Protein AF-A0A9D6E5L5-F1 (afdb_monomer_lite)

Structure (mmCIF, N/CA/C/O backbone):
data_AF-A0A9D6E5L5-F1
#
_entry.id   AF-A0A9D6E5L5-F1
#
loop_
_atom_site.group_PDB
_atom_site.id
_atom_site.type_symbol
_atom_site.label_atom_id
_atom_site.label_alt_id
_atom_site.label_comp_id
_atom_site.label_asym_id
_atom_site.label_entity_id
_atom_site.label_seq_id
_atom_site.pdbx_PDB_ins_code
_atom_site.Cartn_x
_atom_site.Cartn_y
_atom_site.Cartn_z
_atom_site.occupancy
_atom_site.B_iso_or_equiv
_atom_site.auth_seq_id
_atom_site.auth_comp_id
_atom_site.auth_asym_id
_atom_site.auth_atom_id
_atom_site.pdbx_PDB_model_num
ATOM 1 N N . LYS A 1 1 ? -1.075 -27.533 -21.033 1.00 50.16 1 LYS A N 1
ATOM 2 C CA . LYS A 1 1 ? -0.246 -26.365 -20.641 1.00 50.16 1 LYS A CA 1
ATOM 3 C C . LYS A 1 1 ? -0.185 -25.411 -21.824 1.00 50.16 1 LYS A C 1
ATOM 5 O O . LYS A 1 1 ? 0.543 -25.677 -22.771 1.00 50.16 1 LYS A O 1
ATOM 10 N N . THR A 1 2 ? -1.012 -24.372 -21.826 1.00 41.62 2 THR A N 1
ATOM 11 C CA . THR A 1 2 ? -1.105 -23.435 -22.950 1.00 41.62 2 THR A CA 1
ATOM 12 C C . THR A 1 2 ? 0.020 -22.417 -22.810 1.00 41.62 2 THR A C 1
ATOM 14 O O . THR A 1 2 ? -0.012 -21.574 -21.919 1.00 41.62 2 THR A O 1
ATOM 17 N N . LYS A 1 3 ? 1.066 -22.550 -23.628 1.00 48.31 3 LYS A N 1
ATOM 18 C CA . LYS A 1 3 ? 2.197 -21.618 -23.650 1.00 48.31 3 LYS A CA 1
ATOM 19 C C . LYS A 1 3 ? 1.731 -20.340 -24.345 1.00 48.31 3 LYS A C 1
ATOM 21 O O . LYS A 1 3 ? 1.648 -20.302 -25.570 1.00 48.31 3 LYS A O 1
ATOM 26 N N . LEU A 1 4 ? 1.372 -19.317 -23.574 1.00 45.41 4 LEU A N 1
ATOM 27 C CA . LEU A 1 4 ? 0.983 -18.027 -24.134 1.00 45.41 4 LEU A CA 1
ATOM 28 C C . LEU A 1 4 ? 2.260 -17.238 -24.447 1.00 45.41 4 LEU A C 1
ATOM 30 O O . LEU A 1 4 ? 2.740 -16.458 -23.632 1.00 45.41 4 LEU A O 1
ATOM 34 N N . ILE A 1 5 ? 2.841 -17.484 -25.621 1.00 55.97 5 ILE A N 1
ATOM 35 C CA . ILE A 1 5 ? 3.921 -16.646 -26.145 1.00 55.97 5 ILE A CA 1
ATOM 36 C C . ILE A 1 5 ? 3.257 -15.473 -26.853 1.00 55.97 5 ILE A C 1
ATOM 38 O O . ILE A 1 5 ? 2.639 -15.650 -27.902 1.00 55.97 5 ILE A O 1
ATOM 42 N N . ARG A 1 6 ? 3.377 -14.273 -26.290 1.00 69.19 6 ARG A N 1
ATOM 43 C CA . ARG A 1 6 ? 3.015 -13.041 -26.995 1.00 69.19 6 ARG A CA 1
ATOM 44 C C . ARG A 1 6 ? 4.290 -12.254 -27.237 1.00 69.19 6 ARG A C 1
ATOM 46 O O . ARG A 1 6 ? 5.016 -11.934 -26.299 1.00 69.19 6 ARG A O 1
ATOM 53 N N . LYS A 1 7 ? 4.575 -12.003 -28.511 1.00 81.00 7 LYS A N 1
ATOM 54 C CA . LYS A 1 7 ? 5.720 -11.233 -28.986 1.00 81.00 7 LYS A CA 1
ATOM 55 C C . LYS A 1 7 ? 5.201 -10.206 -29.975 1.00 81.00 7 LYS A C 1
ATOM 57 O O . LYS A 1 7 ? 4.535 -10.569 -30.941 1.00 81.00 7 LYS A O 1
ATOM 62 N N . VAL A 1 8 ? 5.505 -8.944 -29.717 1.00 76.50 8 VAL A N 1
ATOM 63 C CA . VAL A 1 8 ? 5.183 -7.824 -30.597 1.00 76.50 8 VAL A CA 1
ATOM 64 C C . VAL A 1 8 ? 6.493 -7.135 -30.939 1.00 76.50 8 VAL A C 1
ATOM 66 O O . VAL A 1 8 ? 7.277 -6.817 -30.047 1.00 76.50 8 VAL A O 1
ATOM 69 N N . ARG A 1 9 ? 6.750 -6.948 -32.232 1.00 82.81 9 ARG A N 1
ATOM 70 C CA . ARG A 1 9 ? 7.957 -6.297 -32.740 1.00 82.81 9 ARG A CA 1
ATOM 71 C C . ARG A 1 9 ? 7.556 -5.092 -33.577 1.00 82.81 9 ARG A C 1
ATOM 73 O O . ARG A 1 9 ? 6.763 -5.227 -34.503 1.00 82.81 9 ARG A O 1
ATOM 80 N N . PHE A 1 10 ? 8.147 -3.951 -33.261 1.00 76.19 10 PHE A N 1
ATOM 81 C CA . PHE A 1 10 ? 8.026 -2.706 -34.003 1.00 76.19 10 PHE A CA 1
ATOM 82 C C . PHE A 1 10 ? 9.355 -2.447 -34.694 1.00 76.19 10 PHE A C 1
ATOM 84 O O . PHE A 1 10 ? 10.377 -2.346 -34.022 1.00 76.19 10 PHE A O 1
ATOM 91 N N . THR A 1 11 ? 9.354 -2.367 -36.018 1.00 76.19 11 THR A N 1
ATOM 92 C CA . THR A 1 11 ? 10.557 -2.113 -36.817 1.00 76.19 11 THR A CA 1
ATOM 93 C C . THR A 1 11 ? 10.488 -0.708 -37.395 1.00 76.19 11 THR A C 1
ATOM 95 O O . THR A 1 11 ? 9.414 -0.254 -37.785 1.00 76.19 11 THR A O 1
ATOM 98 N N . TYR A 1 12 ? 11.627 -0.026 -37.458 1.00 81.62 12 TYR A N 1
ATOM 99 C CA . TYR A 1 12 ? 11.767 1.270 -38.106 1.00 81.62 12 TYR A CA 1
ATOM 100 C C . TYR A 1 12 ? 13.041 1.301 -38.953 1.00 81.62 12 TYR A C 1
ATOM 102 O O . TYR A 1 12 ? 14.034 0.639 -38.649 1.00 81.62 12 TYR A O 1
ATOM 110 N N . SER A 1 13 ? 13.004 2.088 -40.023 1.00 81.19 13 SER A N 1
ATOM 111 C CA . SER A 1 13 ? 14.149 2.331 -40.896 1.00 81.19 13 SER A CA 1
ATOM 112 C C . SER A 1 13 ? 14.102 3.770 -41.397 1.00 81.19 13 SER A C 1
ATOM 114 O O . SER A 1 13 ? 13.061 4.195 -41.902 1.00 81.19 13 SER A O 1
ATOM 116 N N . SER A 1 14 ? 15.202 4.511 -41.298 1.00 72.06 14 SER A N 1
ATOM 117 C CA . SER A 1 14 ? 15.351 5.818 -41.938 1.00 72.06 14 SER A CA 1
ATOM 118 C C . SER A 1 14 ? 16.331 5.720 -43.103 1.00 72.06 14 SER A C 1
ATOM 120 O O . SER A 1 14 ? 17.508 5.406 -42.923 1.00 72.06 14 SER A O 1
ATOM 122 N N . GLY A 1 15 ? 15.839 6.028 -44.300 1.00 54.31 15 GLY A N 1
ATOM 123 C CA . GLY A 1 15 ? 16.655 6.251 -45.486 1.00 54.31 15 GLY A CA 1
ATOM 124 C C . GLY A 1 15 ? 16.133 7.475 -46.224 1.00 54.31 15 GLY A C 1
ATOM 125 O O . GLY A 1 15 ? 15.088 7.407 -46.863 1.00 54.31 15 GLY A O 1
ATOM 126 N N . GLN A 1 16 ? 16.842 8.598 -46.138 1.00 49.69 16 GLN A N 1
ATOM 127 C CA . GLN A 1 16 ? 16.661 9.708 -47.070 1.00 49.69 16 GLN A CA 1
ATOM 128 C C . GLN A 1 16 ? 17.737 9.581 -48.152 1.00 49.69 16 GLN A C 1
ATOM 130 O O . GLN A 1 16 ? 18.930 9.595 -47.860 1.00 49.69 16 GLN A O 1
ATOM 135 N N . LYS A 1 17 ? 17.321 9.459 -49.417 1.00 48.41 17 LYS A N 1
ATOM 136 C CA . LYS A 1 17 ? 18.169 9.823 -50.555 1.00 48.41 17 LYS A CA 1
ATOM 137 C C . LYS A 1 17 ? 18.045 11.336 -50.722 1.00 48.41 17 LYS A C 1
ATOM 139 O O . LYS A 1 17 ? 17.034 11.793 -51.247 1.00 48.41 17 LYS A O 1
ATOM 144 N N . LYS A 1 18 ? 19.048 12.115 -50.308 1.00 44.28 18 LYS A N 1
ATOM 145 C CA . LYS A 1 18 ? 19.218 13.461 -50.872 1.00 44.28 18 LYS A CA 1
ATOM 146 C C . LYS A 1 18 ? 19.757 13.284 -52.292 1.00 44.28 18 LYS A C 1
ATOM 148 O O . LYS A 1 18 ? 20.950 13.107 -52.485 1.00 44.28 18 LYS A O 1
ATOM 153 N N . THR A 1 19 ? 18.871 13.250 -53.283 1.00 45.53 19 THR A N 1
ATOM 154 C CA . THR A 1 19 ? 19.237 13.515 -54.681 1.00 45.53 19 THR A CA 1
ATOM 155 C C . THR A 1 19 ? 19.000 14.993 -54.937 1.00 45.53 19 THR A C 1
ATOM 157 O O . THR A 1 19 ? 17.887 15.401 -55.259 1.00 45.53 19 THR A O 1
ATOM 160 N N . GLY A 1 20 ? 20.038 15.788 -54.720 1.00 50.03 20 GLY A N 1
ATOM 161 C CA . GLY A 1 20 ? 20.152 17.157 -55.197 1.00 50.03 20 GLY A CA 1
ATOM 162 C C . GLY A 1 20 ? 21.612 17.380 -55.560 1.00 50.03 20 GLY A C 1
ATOM 163 O O . GLY A 1 20 ? 22.484 16.883 -54.847 1.00 50.03 20 GLY A O 1
ATOM 164 N N . ASP A 1 21 ? 21.864 18.051 -56.680 1.00 44.66 21 ASP A N 1
ATOM 165 C CA . ASP A 1 21 ? 23.216 18.366 -57.133 1.00 44.66 21 ASP A CA 1
ATOM 166 C C . ASP A 1 21 ? 23.883 19.275 -56.093 1.00 44.66 21 ASP A C 1
ATOM 168 O O . ASP A 1 21 ? 23.532 20.447 -55.948 1.00 44.66 21 ASP A O 1
ATOM 172 N N . VAL A 1 22 ? 24.804 18.713 -55.312 1.00 51.47 22 VAL A N 1
ATOM 173 C CA . VAL A 1 22 ? 25.682 19.481 -54.430 1.00 51.47 22 VAL A CA 1
ATOM 174 C C . VAL A 1 22 ? 26.920 19.816 -55.252 1.00 51.47 22 VAL A C 1
ATOM 176 O O . VAL A 1 22 ? 27.693 18.931 -55.616 1.00 51.47 22 VAL A O 1
ATOM 179 N N . GLU A 1 23 ? 27.090 21.091 -55.594 1.00 47.19 23 GLU A N 1
ATOM 180 C CA . GLU A 1 23 ? 28.323 21.584 -56.204 1.00 47.19 23 GLU A CA 1
ATOM 181 C C . GLU A 1 23 ? 29.427 21.570 -55.136 1.00 47.19 23 GLU A C 1
ATOM 183 O O . GLU A 1 23 ? 29.513 22.454 -54.283 1.00 47.19 23 GLU A O 1
ATOM 188 N N . VAL A 1 24 ? 30.236 20.509 -55.140 1.00 47.88 24 VAL A N 1
ATOM 189 C CA . VAL A 1 24 ? 31.366 20.345 -54.220 1.00 47.88 24 VAL A CA 1
ATOM 190 C C . VAL A 1 24 ? 32.490 21.288 -54.654 1.00 47.88 24 VAL A C 1
ATOM 192 O O . VAL A 1 24 ? 33.037 21.155 -55.750 1.00 47.88 24 VAL A O 1
ATOM 195 N N . GLN A 1 25 ? 32.848 22.248 -53.800 1.00 48.56 25 GLN A N 1
ATOM 196 C CA . GLN A 1 25 ? 33.998 23.121 -54.044 1.00 48.56 25 GLN A CA 1
ATOM 197 C C . GLN A 1 25 ? 35.320 22.334 -53.910 1.00 48.56 25 GLN A C 1
ATOM 199 O O . GLN A 1 25 ? 35.433 21.476 -53.029 1.00 48.56 25 GLN A O 1
ATOM 204 N N . PRO A 1 26 ? 36.351 22.621 -54.731 1.00 38.00 26 PRO A N 1
ATOM 205 C CA . PRO A 1 26 ? 37.645 21.949 -54.628 1.00 38.00 26 PRO A CA 1
ATOM 206 C C . PRO A 1 26 ? 38.272 22.154 -53.241 1.00 38.00 26 PRO A C 1
ATOM 208 O O . PRO A 1 26 ? 38.568 23.281 -52.851 1.00 38.00 26 PRO A O 1
ATOM 211 N N . GLY A 1 27 ? 38.494 21.057 -52.511 1.00 53.19 27 GLY A N 1
ATOM 212 C CA . GLY A 1 27 ? 39.095 21.062 -51.169 1.00 53.19 27 GLY A CA 1
ATOM 213 C C . GLY A 1 27 ? 38.106 20.924 -50.008 1.00 53.19 27 GLY A C 1
ATOM 214 O O . GLY A 1 27 ? 38.531 20.985 -48.857 1.00 53.19 27 GLY A O 1
ATOM 215 N N . GLN A 1 28 ? 36.815 20.729 -50.286 1.00 43.91 28 GLN A N 1
ATOM 216 C CA . GLN A 1 28 ? 35.809 20.450 -49.267 1.00 43.91 28 GLN A CA 1
ATOM 217 C C . GLN A 1 28 ? 35.420 18.969 -49.331 1.00 43.91 28 GLN A C 1
ATOM 219 O O . GLN A 1 28 ? 34.735 18.546 -50.261 1.00 43.91 28 GLN A O 1
ATOM 224 N N . ASP A 1 29 ? 35.868 18.172 -48.360 1.00 42.69 29 ASP A N 1
ATOM 225 C CA . ASP A 1 29 ? 35.382 16.803 -48.230 1.00 42.69 29 ASP A CA 1
ATOM 226 C C . ASP A 1 29 ? 33.908 16.843 -47.790 1.00 42.69 29 ASP A C 1
ATOM 228 O O . ASP A 1 29 ? 33.587 17.140 -46.635 1.00 42.69 29 ASP A O 1
ATOM 232 N N . ASP A 1 30 ? 32.995 16.597 -48.729 1.00 46.78 30 ASP A N 1
ATOM 233 C CA . ASP A 1 30 ? 31.560 16.515 -48.463 1.00 46.78 30 ASP A CA 1
ATOM 234 C C . ASP A 1 30 ? 31.235 15.204 -47.724 1.00 46.78 30 ASP A C 1
ATOM 236 O O . ASP A 1 30 ? 30.871 14.184 -48.309 1.00 46.78 30 ASP A O 1
ATOM 240 N N . PHE A 1 31 ? 31.421 15.221 -46.404 1.00 50.44 31 PHE A N 1
ATOM 241 C CA . PHE A 1 31 ? 31.064 14.134 -45.496 1.00 50.44 31 PHE A CA 1
ATOM 242 C C . PHE A 1 31 ? 29.799 14.484 -44.708 1.00 50.44 31 PHE A C 1
ATOM 244 O O . PHE A 1 31 ? 29.859 14.816 -43.525 1.00 50.44 31 PHE A O 1
ATOM 251 N N . SER A 1 32 ? 28.624 14.395 -45.328 1.00 50.22 32 SER A N 1
ATOM 252 C CA . SER A 1 32 ? 27.370 14.405 -44.562 1.00 50.22 32 SER A CA 1
ATOM 253 C C . SER A 1 32 ? 26.250 13.648 -45.270 1.00 50.22 32 SER A C 1
ATOM 255 O O . SER A 1 32 ? 25.183 14.182 -45.578 1.00 50.22 32 SER A O 1
ATOM 257 N N . SER A 1 33 ? 26.463 12.351 -45.514 1.00 56.88 33 SER A N 1
ATOM 258 C CA . SER A 1 33 ? 25.313 11.455 -45.622 1.00 56.88 33 SER A CA 1
ATOM 259 C C . SER A 1 33 ? 24.750 11.261 -44.215 1.00 56.88 33 SER A C 1
ATOM 261 O O . SER A 1 33 ? 25.447 10.729 -43.348 1.00 56.88 33 SER A O 1
ATOM 263 N N . GLU A 1 34 ? 23.505 11.678 -43.976 1.00 60.56 34 GLU A N 1
ATOM 264 C CA . GLU A 1 34 ? 22.791 11.289 -42.757 1.00 60.56 34 GLU A CA 1
ATOM 265 C C . GLU A 1 34 ? 22.872 9.757 -42.600 1.00 60.56 34 GLU A C 1
ATOM 267 O O . GLU A 1 34 ? 22.641 9.032 -43.576 1.00 60.56 34 GLU A O 1
ATOM 272 N N . PRO A 1 35 ? 23.235 9.238 -41.414 1.00 62.97 35 PRO A N 1
ATOM 273 C CA . PRO A 1 35 ? 23.423 7.808 -41.224 1.00 62.97 35 PRO A CA 1
ATOM 274 C C . PRO A 1 35 ? 22.126 7.052 -41.506 1.00 62.97 35 PRO A C 1
ATOM 276 O O . PRO A 1 35 ? 21.043 7.452 -41.069 1.00 62.97 35 PRO A O 1
ATOM 279 N N . GLN A 1 36 ? 22.238 5.919 -42.201 1.00 75.62 36 GLN A N 1
ATOM 280 C CA . GLN A 1 36 ? 21.111 5.002 -42.344 1.00 75.62 36 GLN A CA 1
ATOM 281 C C . GLN A 1 36 ? 20.865 4.344 -40.993 1.00 75.62 36 GLN A C 1
ATOM 283 O O . GLN A 1 36 ? 21.781 3.745 -40.426 1.00 75.62 36 GLN A O 1
ATOM 288 N N . ARG A 1 37 ? 19.638 4.459 -40.479 1.00 79.69 37 ARG A N 1
ATOM 289 C CA . ARG A 1 37 ? 19.252 3.861 -39.199 1.00 79.69 37 ARG A CA 1
ATOM 290 C C . ARG A 1 37 ? 18.268 2.744 -39.454 1.00 79.69 37 ARG A C 1
ATOM 292 O O . ARG A 1 37 ? 17.220 2.993 -40.043 1.00 79.69 37 ARG A O 1
ATOM 299 N N . ASN A 1 38 ? 18.575 1.545 -38.984 1.00 85.56 38 ASN A N 1
ATOM 300 C CA . ASN A 1 38 ? 17.658 0.412 -38.992 1.00 85.56 38 ASN A CA 1
ATOM 301 C C . ASN A 1 38 ? 17.540 -0.122 -37.574 1.00 85.56 38 ASN A C 1
ATOM 303 O O . ASN A 1 38 ? 18.546 -0.388 -36.928 1.00 85.56 38 ASN A O 1
ATOM 307 N N . GLY A 1 39 ? 16.325 -0.314 -37.080 1.00 89.69 39 GLY A N 1
ATOM 308 C CA . GLY A 1 39 ? 16.164 -0.810 -35.727 1.00 89.69 39 GLY A CA 1
ATOM 309 C C . GLY A 1 39 ? 14.810 -1.420 -35.452 1.00 89.69 39 GLY A C 1
ATOM 310 O O . GLY A 1 39 ? 13.888 -1.395 -36.271 1.00 89.69 39 GLY A O 1
ATOM 311 N N . TYR A 1 40 ? 14.699 -2.013 -34.274 1.00 85.62 40 TYR A N 1
ATOM 312 C CA . TYR A 1 40 ? 13.439 -2.513 -33.769 1.00 85.62 40 TYR A CA 1
ATOM 313 C C . TYR A 1 40 ? 13.371 -2.441 -32.251 1.00 85.62 40 TYR A C 1
ATOM 315 O O . TYR A 1 40 ? 14.382 -2.496 -31.552 1.00 85.62 40 TYR A O 1
ATOM 323 N N . VAL A 1 41 ? 12.140 -2.374 -31.761 1.00 87.62 41 VAL A N 1
ATOM 324 C CA . VAL A 1 41 ? 11.786 -2.616 -30.366 1.00 87.62 41 VAL A CA 1
ATOM 325 C C . VAL A 1 41 ? 10.902 -3.852 -30.331 1.00 87.62 41 VAL A C 1
ATOM 327 O O . VAL A 1 41 ? 9.943 -3.981 -31.091 1.00 87.62 41 VAL A O 1
ATOM 330 N N . GLU A 1 42 ? 11.229 -4.789 -29.459 1.00 86.12 42 GLU A N 1
ATOM 331 C CA . GLU A 1 42 ? 10.496 -6.023 -29.251 1.00 86.12 42 GLU A CA 1
ATOM 332 C C . GLU A 1 42 ? 10.050 -6.115 -27.799 1.00 86.12 42 GLU A C 1
ATOM 334 O O . GLU A 1 42 ? 10.853 -6.016 -26.878 1.00 86.12 42 GLU A O 1
ATOM 339 N N . ILE A 1 43 ? 8.759 -6.350 -27.604 1.00 87.25 43 ILE A N 1
ATOM 340 C CA . ILE A 1 43 ? 8.175 -6.627 -26.299 1.00 87.25 43 ILE A CA 1
ATOM 341 C C . ILE A 1 43 ? 7.693 -8.069 -26.336 1.00 87.25 43 ILE A C 1
ATOM 343 O O . ILE A 1 43 ? 6.921 -8.464 -27.217 1.00 87.25 43 ILE A O 1
ATOM 347 N N . SER A 1 44 ? 8.166 -8.876 -25.395 1.00 85.19 44 SER A N 1
ATOM 348 C CA . SER A 1 44 ? 7.809 -10.284 -25.313 1.00 85.19 44 SER A CA 1
ATOM 349 C C . SER A 1 44 ? 7.482 -10.709 -23.891 1.00 85.19 44 SER A C 1
ATOM 351 O O . SER A 1 44 ? 8.033 -10.207 -22.911 1.00 85.19 44 SER A O 1
ATOM 353 N N . GLN A 1 45 ? 6.566 -11.666 -23.798 1.00 86.44 45 GLN A N 1
ATOM 354 C CA . GLN A 1 45 ? 6.209 -12.339 -22.563 1.00 86.44 45 GLN A CA 1
ATOM 355 C C . GLN A 1 45 ? 6.316 -13.847 -22.796 1.00 86.44 45 GLN A C 1
ATOM 357 O O . GLN A 1 45 ? 5.684 -14.389 -23.707 1.00 86.44 45 GLN A O 1
ATOM 362 N N . ASN A 1 46 ? 7.127 -14.526 -21.985 1.00 81.50 46 ASN A N 1
ATOM 363 C CA . ASN A 1 46 ? 7.266 -15.984 -22.016 1.00 81.50 46 ASN A CA 1
ATOM 364 C C . ASN A 1 46 ? 6.736 -16.578 -20.711 1.00 81.50 46 ASN A C 1
ATOM 366 O O . ASN A 1 46 ? 7.497 -17.026 -19.855 1.00 81.50 46 ASN A O 1
ATOM 370 N N . TYR A 1 47 ? 5.416 -16.540 -20.550 1.00 83.00 47 TYR A N 1
ATOM 371 C CA . TYR A 1 47 ? 4.754 -17.070 -19.367 1.00 83.00 47 TYR A CA 1
ATOM 372 C C . TYR A 1 47 ? 4.365 -18.539 -19.579 1.00 83.00 47 TYR A C 1
ATOM 374 O O . TYR A 1 47 ? 3.692 -18.891 -20.551 1.00 83.00 47 TYR A O 1
ATOM 382 N N . THR A 1 48 ? 4.805 -19.410 -18.667 1.00 82.06 48 THR A N 1
ATOM 383 C CA . THR A 1 48 ? 4.547 -20.863 -18.726 1.00 82.06 48 THR A CA 1
ATOM 384 C C . THR A 1 48 ? 3.621 -21.364 -17.609 1.00 82.06 48 THR A C 1
ATOM 386 O O . THR A 1 48 ? 3.397 -22.572 -17.502 1.00 82.06 48 THR A O 1
ATOM 389 N N . GLY A 1 49 ? 3.034 -20.443 -16.834 1.00 81.62 49 GLY A N 1
ATOM 390 C CA . GLY A 1 49 ? 2.265 -20.723 -15.618 1.00 81.62 49 GLY A CA 1
ATOM 391 C C . GLY A 1 49 ? 3.073 -20.476 -14.337 1.00 81.62 49 GLY A C 1
ATOM 392 O O . GLY A 1 49 ? 4.298 -20.385 -14.384 1.00 81.62 49 GLY A O 1
ATOM 393 N N . GLY A 1 50 ? 2.382 -20.389 -13.198 1.00 91.00 50 GLY A N 1
ATOM 394 C CA . GLY A 1 50 ? 2.973 -20.137 -11.875 1.00 91.00 50 GLY A CA 1
ATOM 395 C C . GLY A 1 50 ? 2.912 -18.669 -11.443 1.00 91.00 50 GLY A C 1
ATOM 396 O O . GLY A 1 50 ? 2.240 -17.857 -12.076 1.00 91.00 50 GLY A O 1
ATOM 397 N N . ASP A 1 51 ? 3.628 -18.337 -10.371 1.00 94.75 51 ASP A N 1
ATOM 398 C CA . ASP A 1 51 ? 3.526 -17.030 -9.699 1.00 94.75 51 ASP A CA 1
ATOM 399 C C . ASP A 1 51 ? 4.477 -15.964 -10.267 1.00 94.75 51 ASP A C 1
ATOM 401 O O . ASP A 1 51 ? 4.456 -14.816 -9.831 1.00 94.75 51 ASP A O 1
ATOM 405 N N . VAL A 1 52 ? 5.317 -16.333 -11.239 1.00 92.50 52 VAL A N 1
ATOM 406 C CA . VAL A 1 52 ? 6.325 -15.446 -11.829 1.00 92.50 52 VAL A CA 1
ATOM 407 C C . VAL A 1 52 ? 5.893 -15.006 -13.223 1.00 92.50 52 VAL A C 1
ATOM 409 O O . VAL A 1 52 ? 5.711 -15.832 -14.119 1.00 92.50 52 VAL A O 1
ATOM 412 N N . PHE A 1 53 ? 5.786 -13.696 -13.420 1.00 91.69 53 PHE A N 1
ATOM 413 C CA . PHE A 1 53 ? 5.378 -13.052 -14.664 1.00 91.69 53 PHE A CA 1
ATOM 414 C C . PHE A 1 53 ? 6.585 -12.362 -15.318 1.00 91.69 53 PHE A C 1
ATOM 416 O O . PHE A 1 53 ? 6.929 -11.239 -14.936 1.00 91.69 53 PHE A O 1
ATOM 423 N N . PRO A 1 54 ? 7.249 -13.016 -16.292 1.00 91.38 54 PRO A N 1
ATOM 424 C CA . PRO A 1 54 ? 8.410 -12.453 -16.965 1.00 91.38 54 PRO A CA 1
ATOM 425 C C . PRO A 1 54 ? 8.007 -11.630 -18.192 1.00 91.38 54 PRO A C 1
ATOM 427 O O . PRO A 1 54 ? 7.305 -12.117 -19.082 1.00 91.38 54 PRO A O 1
ATOM 430 N N . PHE A 1 55 ? 8.539 -10.419 -18.289 1.00 90.38 55 PHE A N 1
ATOM 431 C CA . PHE A 1 55 ? 8.483 -9.559 -19.463 1.00 90.38 55 PHE A CA 1
ATOM 432 C C . PHE A 1 55 ? 9.901 -9.252 -19.931 1.00 90.38 55 PHE A C 1
ATOM 434 O O . PHE A 1 55 ? 10.817 -9.080 -19.128 1.00 90.38 55 PHE A O 1
ATOM 441 N N . LYS A 1 56 ? 10.078 -9.158 -21.242 1.00 92.19 56 LYS A N 1
ATOM 442 C CA . LYS A 1 56 ? 11.336 -8.759 -21.858 1.00 92.19 56 LYS A CA 1
ATOM 443 C C . LYS A 1 56 ? 11.065 -7.662 -22.870 1.00 92.19 56 LYS A C 1
ATOM 445 O O . LYS A 1 56 ? 10.240 -7.839 -23.766 1.00 92.19 56 LYS A O 1
ATOM 450 N N . ILE A 1 57 ? 11.782 -6.558 -22.727 1.00 91.50 57 ILE A N 1
ATOM 451 C CA . ILE A 1 57 ? 11.857 -5.494 -23.719 1.00 91.50 57 ILE A CA 1
ATOM 452 C C . ILE A 1 57 ? 13.253 -5.564 -24.314 1.00 91.50 57 ILE A C 1
ATOM 454 O O . ILE A 1 57 ? 14.242 -5.500 -23.594 1.00 91.50 57 ILE A O 1
ATOM 458 N N . TYR A 1 58 ? 13.331 -5.724 -25.619 1.00 91.94 58 TYR A N 1
ATOM 459 C CA . TYR A 1 58 ? 14.577 -5.722 -26.357 1.00 91.94 58 TYR A CA 1
ATOM 460 C C . TYR A 1 58 ? 14.539 -4.575 -27.356 1.00 91.94 58 TYR A C 1
ATOM 462 O O . TYR A 1 58 ? 13.511 -4.343 -27.989 1.00 91.94 58 TYR A O 1
ATOM 470 N N . TYR A 1 59 ? 15.645 -3.870 -27.524 1.00 93.44 59 TYR A N 1
ATOM 471 C CA . TYR A 1 59 ? 15.799 -2.924 -28.614 1.00 93.44 59 TYR A CA 1
ATOM 472 C C . TYR A 1 59 ? 17.145 -3.140 -29.304 1.00 93.44 59 TYR A C 1
ATOM 474 O O . TYR A 1 59 ? 18.133 -3.525 -28.678 1.00 93.44 59 TYR A O 1
ATOM 482 N N . GLN A 1 60 ? 17.180 -2.860 -30.599 1.00 93.19 60 GLN A N 1
ATOM 483 C CA . GLN A 1 60 ? 18.404 -2.812 -31.387 1.00 93.19 60 GLN A CA 1
ATOM 484 C C . GLN A 1 60 ? 18.276 -1.699 -32.415 1.00 93.19 60 GLN A C 1
ATOM 486 O O . GLN A 1 60 ? 17.230 -1.541 -33.042 1.00 93.19 60 GLN A O 1
ATOM 491 N N . ASN A 1 61 ? 19.347 -0.941 -32.576 1.00 93.12 61 ASN A N 1
ATOM 492 C CA . ASN A 1 61 ? 19.506 0.098 -33.570 1.00 93.12 61 ASN A CA 1
ATOM 493 C C . ASN A 1 61 ? 20.870 -0.077 -34.231 1.00 93.12 61 ASN A C 1
ATOM 495 O O . ASN A 1 61 ? 21.881 -0.207 -33.547 1.00 93.12 61 ASN A O 1
ATOM 499 N N . GLU A 1 62 ? 20.895 -0.058 -35.547 1.00 92.31 62 GLU A N 1
ATOM 500 C CA . GLU A 1 62 ? 22.094 -0.084 -36.366 1.00 92.31 62 GLU A CA 1
ATOM 501 C C . GLU A 1 62 ? 22.194 1.251 -37.085 1.00 92.31 62 GLU A C 1
ATOM 503 O O . GLU A 1 62 ? 21.286 1.639 -37.820 1.00 92.31 62 GLU A O 1
ATOM 508 N N . GLU A 1 63 ? 23.300 1.950 -36.864 1.00 88.44 63 GLU A N 1
ATOM 509 C CA . GLU A 1 63 ? 23.654 3.167 -37.577 1.00 88.44 63 GLU A CA 1
ATOM 510 C C . GLU A 1 63 ? 24.801 2.857 -38.528 1.00 88.44 63 GLU A C 1
ATOM 512 O O . GLU A 1 63 ? 25.889 2.465 -38.100 1.00 88.44 63 GLU A O 1
ATOM 517 N N . LYS A 1 64 ? 24.555 3.026 -39.826 1.00 87.81 64 LYS A N 1
ATOM 518 C CA . LYS A 1 64 ? 25.556 2.809 -40.867 1.00 87.81 64 LYS A CA 1
ATOM 519 C C . LYS A 1 64 ? 26.026 4.144 -41.437 1.00 87.81 64 LYS A C 1
ATOM 521 O O . LYS A 1 64 ? 25.228 4.900 -41.995 1.00 87.81 64 LYS A O 1
ATOM 526 N N . TYR A 1 65 ? 27.329 4.381 -41.346 1.00 83.31 65 TYR A N 1
ATOM 527 C CA . TYR A 1 65 ? 28.042 5.504 -41.948 1.00 83.31 65 TYR A CA 1
ATOM 528 C C . TYR A 1 65 ? 28.792 4.992 -43.176 1.00 83.31 65 TYR A C 1
ATOM 530 O O . TYR A 1 65 ? 29.534 4.016 -43.088 1.00 83.31 65 TYR A O 1
ATOM 538 N N . THR A 1 66 ? 28.567 5.612 -44.333 1.00 82.56 66 THR A N 1
ATOM 539 C CA . THR A 1 66 ? 29.244 5.253 -45.587 1.00 82.56 66 THR A CA 1
ATOM 540 C C . THR A 1 66 ? 30.160 6.404 -45.964 1.00 82.56 66 THR A C 1
ATOM 542 O O . THR A 1 66 ? 29.677 7.460 -46.355 1.00 82.56 66 THR A O 1
ATOM 545 N N . TYR A 1 67 ? 31.468 6.210 -45.808 1.00 79.88 67 TYR A N 1
ATOM 546 C CA . TYR A 1 67 ? 32.475 7.222 -46.137 1.00 79.88 67 TYR A CA 1
ATOM 547 C C . TYR A 1 67 ? 32.895 7.134 -47.608 1.00 79.88 67 TYR A C 1
ATOM 549 O O . TYR A 1 67 ? 33.259 8.135 -48.214 1.00 79.88 67 TYR A O 1
ATOM 557 N N . SER A 1 68 ? 32.818 5.938 -48.205 1.00 79.19 68 SER A N 1
ATOM 558 C CA . SER A 1 68 ? 33.048 5.709 -49.635 1.00 79.19 68 SER A CA 1
ATOM 559 C C . SER A 1 68 ? 32.303 4.463 -50.128 1.00 79.19 68 SER A C 1
ATOM 561 O O . SER A 1 68 ? 31.665 3.759 -49.348 1.00 79.19 68 SER A O 1
ATOM 563 N N . SER A 1 69 ? 32.406 4.145 -51.425 1.00 72.56 69 SER A N 1
ATOM 564 C CA . SER A 1 69 ? 31.804 2.926 -52.000 1.00 72.56 69 SER A CA 1
ATOM 565 C C . SER A 1 69 ? 32.292 1.617 -51.356 1.00 72.56 69 SER A C 1
ATOM 567 O O . SER A 1 69 ? 31.600 0.603 -51.443 1.00 72.56 69 SER A O 1
ATOM 569 N N . THR A 1 70 ? 33.451 1.643 -50.693 1.00 79.19 70 THR A N 1
ATOM 570 C CA . THR A 1 70 ? 34.084 0.479 -50.056 1.00 79.19 70 THR A CA 1
ATOM 571 C C . THR A 1 70 ? 34.273 0.626 -48.548 1.00 79.19 70 THR A C 1
ATOM 573 O O . THR A 1 70 ? 34.558 -0.372 -47.892 1.00 79.19 70 THR A O 1
ATOM 576 N N . ASP A 1 71 ? 34.131 1.834 -47.994 1.00 80.62 71 ASP A N 1
ATOM 577 C CA . ASP A 1 71 ? 34.358 2.109 -46.573 1.00 80.62 71 ASP A CA 1
ATOM 578 C C . ASP A 1 71 ? 33.045 2.437 -45.859 1.00 80.62 71 ASP A C 1
ATOM 580 O O . ASP A 1 71 ? 32.424 3.486 -46.072 1.00 80.62 71 ASP A O 1
ATOM 584 N N . THR A 1 72 ? 32.614 1.499 -45.020 1.00 82.19 72 THR A N 1
ATOM 585 C CA . THR A 1 72 ? 31.397 1.615 -44.226 1.00 82.19 72 THR A CA 1
ATOM 586 C C . THR A 1 72 ? 31.682 1.256 -42.781 1.00 82.19 72 THR A C 1
ATOM 588 O O . THR A 1 72 ? 32.109 0.136 -42.498 1.00 82.19 72 THR A O 1
ATOM 591 N N . SER A 1 73 ? 31.346 2.158 -41.864 1.00 85.69 73 SER A N 1
ATOM 592 C CA . SER A 1 73 ? 31.320 1.872 -40.433 1.00 85.69 73 SER A CA 1
ATOM 593 C C . SER A 1 73 ? 29.890 1.585 -39.992 1.00 85.69 73 SER A C 1
ATOM 595 O O . SER A 1 73 ? 28.950 2.261 -40.414 1.00 85.69 73 SER A O 1
ATOM 597 N N . THR A 1 74 ? 29.707 0.556 -39.168 1.00 90.44 74 THR A N 1
ATOM 598 C CA . THR A 1 74 ? 28.400 0.201 -38.605 1.00 90.44 74 THR A CA 1
ATOM 599 C C . THR A 1 74 ? 28.501 0.186 -37.091 1.00 90.44 74 THR A C 1
ATOM 601 O O . THR A 1 74 ? 29.272 -0.590 -36.528 1.00 90.44 74 THR A O 1
ATOM 604 N N . THR A 1 75 ? 27.683 1.008 -36.444 1.00 92.38 75 THR A N 1
ATOM 605 C CA . THR A 1 75 ? 27.512 1.008 -34.994 1.00 92.38 75 THR A CA 1
ATOM 606 C C . THR A 1 75 ? 26.197 0.320 -34.660 1.00 92.38 75 THR A C 1
ATOM 608 O O . THR A 1 75 ? 25.132 0.776 -35.064 1.00 92.38 75 THR A O 1
ATOM 611 N N . THR A 1 76 ? 26.253 -0.777 -33.910 1.00 94.00 76 THR A N 1
ATOM 612 C CA . THR A 1 76 ? 25.071 -1.461 -33.375 1.00 94.00 76 THR A CA 1
ATOM 613 C C . THR A 1 76 ? 24.902 -1.111 -31.906 1.00 94.00 76 THR A C 1
ATOM 615 O O . THR A 1 76 ? 25.748 -1.447 -31.081 1.00 94.00 76 THR A O 1
ATOM 618 N N . THR A 1 77 ? 23.785 -0.486 -31.568 1.00 95.19 77 THR A N 1
ATOM 619 C CA . THR A 1 77 ? 23.365 -0.220 -30.195 1.00 95.19 77 THR A CA 1
ATOM 620 C C . THR A 1 77 ? 22.199 -1.134 -29.859 1.00 95.19 77 THR A C 1
ATOM 622 O O . THR A 1 77 ? 21.150 -1.055 -30.490 1.00 95.19 77 THR A O 1
ATOM 625 N N . SER A 1 78 ? 22.347 -1.992 -28.859 1.00 95.62 78 SER A N 1
ATOM 626 C CA . SER A 1 78 ? 21.294 -2.911 -28.426 1.00 95.62 78 SER A CA 1
ATOM 627 C C . SER A 1 78 ? 21.128 -2.885 -26.923 1.00 95.62 78 SER A C 1
ATOM 629 O O . SER A 1 78 ? 22.104 -2.701 -26.201 1.00 95.62 78 SER A O 1
ATOM 631 N N . GLY A 1 79 ? 19.927 -3.170 -26.446 1.00 95.81 79 GLY A N 1
ATOM 632 C CA . GLY A 1 79 ? 19.725 -3.415 -25.035 1.00 95.81 79 GLY A CA 1
ATOM 633 C C . GLY A 1 79 ? 18.535 -4.305 -24.754 1.00 95.81 79 GLY A C 1
ATOM 634 O O . GLY A 1 79 ? 17.604 -4.436 -25.546 1.00 95.81 79 GLY A O 1
ATOM 635 N N . GLU A 1 80 ? 18.601 -4.944 -23.601 1.00 95.31 80 GLU A N 1
ATOM 636 C CA . GLU A 1 80 ? 17.606 -5.867 -23.096 1.00 95.31 80 GLU A CA 1
ATOM 637 C C . GLU A 1 80 ? 17.230 -5.442 -21.680 1.00 95.31 80 GLU A C 1
ATOM 639 O O . GLU A 1 80 ? 18.102 -5.287 -20.832 1.00 95.31 80 GLU A O 1
ATOM 644 N N . LEU A 1 81 ? 15.936 -5.285 -21.417 1.00 96.00 81 LEU A N 1
ATOM 645 C CA . LEU A 1 81 ? 15.362 -5.125 -20.090 1.00 96.00 81 LEU A CA 1
ATOM 646 C C . LEU A 1 81 ? 14.491 -6.343 -19.787 1.00 96.00 81 LEU A C 1
ATOM 648 O O . LEU A 1 81 ? 13.449 -6.556 -20.408 1.00 96.00 81 LEU A O 1
ATOM 652 N N . ASN A 1 82 ? 14.906 -7.119 -18.796 1.00 94.19 82 ASN A N 1
ATOM 653 C CA . ASN A 1 82 ? 14.122 -8.187 -18.203 1.00 94.19 82 ASN A CA 1
ATOM 654 C C . ASN A 1 82 ? 13.395 -7.644 -16.974 1.00 94.19 82 ASN A C 1
ATOM 656 O O . ASN A 1 82 ? 14.025 -7.135 -16.047 1.00 94.19 82 ASN A O 1
ATOM 660 N N . VAL A 1 83 ? 12.075 -7.791 -16.956 1.00 95.81 83 VAL A N 1
ATOM 661 C CA . VAL A 1 83 ? 11.217 -7.466 -15.817 1.00 95.81 83 VAL A CA 1
ATOM 662 C C . VAL A 1 83 ? 10.581 -8.758 -15.329 1.00 95.81 83 VAL A C 1
ATOM 664 O O . VAL A 1 83 ? 10.006 -9.503 -16.117 1.00 95.81 83 VAL A O 1
ATOM 667 N N . SER A 1 84 ? 10.666 -9.037 -14.037 1.00 95.94 84 SER A N 1
ATOM 668 C CA . SER A 1 84 ? 10.035 -10.207 -13.433 1.00 95.94 84 SER A CA 1
ATOM 669 C C . SER A 1 84 ? 9.255 -9.788 -12.202 1.00 95.94 84 SER A C 1
ATOM 671 O O . SER A 1 84 ? 9.838 -9.251 -11.262 1.00 95.94 84 SER A O 1
ATOM 673 N N . LEU A 1 85 ? 7.953 -10.064 -12.207 1.00 95.31 85 LEU A N 1
ATOM 674 C CA . LEU A 1 85 ? 7.083 -9.913 -11.046 1.00 95.31 85 LEU A CA 1
ATOM 675 C C . LEU A 1 85 ? 6.805 -11.296 -10.455 1.00 95.31 85 LEU A C 1
ATOM 677 O O . LEU A 1 85 ? 6.216 -12.138 -11.126 1.00 95.31 85 LEU A O 1
ATOM 681 N N . ASP A 1 86 ? 7.246 -11.533 -9.227 1.00 95.75 86 ASP A N 1
ATOM 682 C CA . ASP A 1 86 ? 6.971 -12.750 -8.464 1.00 95.75 86 ASP A CA 1
ATOM 683 C C . ASP A 1 86 ? 5.876 -12.459 -7.432 1.00 95.75 86 ASP A C 1
ATOM 685 O O . ASP A 1 86 ? 6.111 -11.784 -6.429 1.00 95.75 86 ASP A O 1
ATOM 689 N N . MET A 1 87 ? 4.676 -12.975 -7.694 1.00 93.56 87 MET A N 1
ATOM 690 C CA . MET A 1 87 ? 3.490 -12.796 -6.855 1.00 93.56 87 MET A CA 1
ATOM 691 C C . MET A 1 87 ? 3.554 -13.596 -5.552 1.00 93.56 87 MET A C 1
ATOM 693 O O . MET A 1 87 ? 2.866 -13.255 -4.596 1.00 93.56 87 MET A O 1
ATOM 697 N N . LYS A 1 88 ? 4.377 -14.648 -5.483 1.00 93.69 88 LYS A N 1
ATOM 698 C CA . LYS A 1 88 ? 4.519 -15.463 -4.272 1.00 93.69 88 LYS A CA 1
ATOM 699 C C . LYS A 1 88 ? 5.413 -14.777 -3.248 1.00 93.69 88 LYS A C 1
ATOM 701 O O . LYS A 1 88 ? 5.145 -14.850 -2.053 1.00 93.69 88 LYS A O 1
ATOM 706 N N . SER A 1 89 ? 6.480 -14.128 -3.712 1.00 93.00 89 SER A N 1
ATOM 707 C CA . SER A 1 89 ? 7.414 -13.389 -2.853 1.00 93.00 89 SER A CA 1
ATOM 708 C C . SER A 1 89 ? 7.191 -11.872 -2.845 1.00 93.00 89 SER A C 1
ATOM 710 O O . SER A 1 89 ? 7.932 -11.154 -2.174 1.00 93.00 89 SER A O 1
ATOM 712 N N . ASN A 1 90 ? 6.176 -11.377 -3.567 1.00 92.81 90 ASN A N 1
ATOM 713 C CA . ASN A 1 90 ? 5.904 -9.950 -3.789 1.00 92.81 90 ASN A CA 1
ATOM 714 C C . ASN A 1 90 ? 7.135 -9.178 -4.300 1.00 92.81 90 ASN A C 1
ATOM 716 O O . ASN A 1 90 ? 7.359 -8.019 -3.951 1.00 92.81 90 ASN A O 1
ATOM 720 N N . LYS A 1 91 ? 7.966 -9.835 -5.114 1.00 95.12 91 LYS A N 1
ATOM 721 C CA . LYS A 1 91 ? 9.266 -9.326 -5.551 1.00 95.12 91 LYS A CA 1
ATOM 722 C C . LYS A 1 91 ? 9.207 -8.833 -6.992 1.00 95.12 91 LYS A C 1
ATOM 724 O O . LYS A 1 91 ? 8.784 -9.557 -7.890 1.00 95.12 91 LYS A O 1
ATOM 729 N N . LEU A 1 92 ? 9.725 -7.632 -7.229 1.00 95.75 92 LEU A N 1
ATOM 730 C CA . LEU A 1 92 ? 9.976 -7.082 -8.559 1.00 95.75 92 LEU A CA 1
ATOM 731 C C . LEU A 1 92 ? 11.478 -7.132 -8.854 1.00 95.75 92 LEU A C 1
ATOM 733 O O . LEU A 1 92 ? 12.285 -6.611 -8.090 1.00 95.75 92 LEU A O 1
ATOM 737 N N . THR A 1 93 ? 11.863 -7.739 -9.974 1.00 96.75 93 THR A N 1
ATOM 738 C CA . THR A 1 93 ? 13.251 -7.759 -10.462 1.00 96.75 93 THR A CA 1
ATOM 739 C C . THR A 1 93 ? 13.337 -7.068 -11.817 1.00 96.75 93 THR A C 1
ATOM 741 O O . THR A 1 93 ? 12.544 -7.354 -12.711 1.00 96.75 93 THR A O 1
ATOM 744 N N . LEU A 1 94 ? 14.312 -6.176 -11.962 1.00 96.75 94 LEU A N 1
ATOM 745 C CA . LEU A 1 94 ? 14.626 -5.411 -13.162 1.00 96.75 94 LEU A CA 1
ATOM 746 C C . LEU A 1 94 ? 16.098 -5.663 -13.498 1.00 96.75 94 LEU A C 1
ATOM 748 O O . LEU A 1 94 ? 16.981 -5.251 -12.749 1.00 96.75 94 LEU A O 1
ATOM 752 N N . ALA A 1 95 ? 16.377 -6.340 -14.606 1.00 97.38 95 ALA A N 1
ATOM 753 C CA . ALA A 1 95 ? 17.740 -6.600 -15.058 1.00 97.38 95 ALA A CA 1
ATOM 754 C C . ALA A 1 95 ? 17.928 -6.061 -16.472 1.00 97.38 95 ALA A C 1
ATOM 756 O O . ALA A 1 95 ? 17.203 -6.460 -17.383 1.00 97.38 95 ALA A O 1
ATOM 757 N N . GLY A 1 96 ? 18.889 -5.157 -16.639 1.00 96.50 96 GLY A N 1
ATOM 758 C CA . GLY A 1 96 ? 19.176 -4.512 -17.910 1.00 96.50 96 GLY A CA 1
ATOM 759 C C . GLY A 1 96 ? 20.587 -4.798 -18.403 1.00 96.50 96 GLY A C 1
ATOM 760 O O . GLY A 1 96 ? 21.530 -4.819 -17.613 1.00 96.50 96 GLY A O 1
ATOM 761 N N . ASP A 1 97 ? 20.726 -4.982 -19.709 1.00 96.38 97 ASP A N 1
ATOM 762 C CA . ASP A 1 97 ? 21.998 -5.031 -20.433 1.00 96.38 97 ASP A CA 1
ATOM 763 C C . ASP A 1 97 ? 21.906 -4.029 -21.590 1.00 96.38 97 ASP A C 1
ATOM 765 O O . ASP A 1 97 ? 20.931 -4.038 -22.337 1.00 96.38 97 ASP A O 1
ATOM 769 N N . TYR A 1 98 ? 22.878 -3.135 -21.710 1.00 95.94 98 TYR A N 1
ATOM 770 C CA . TYR A 1 98 ? 22.992 -2.145 -22.777 1.00 95.94 98 TYR A CA 1
ATOM 771 C C . TYR A 1 98 ? 24.370 -2.296 -23.407 1.00 95.94 98 TYR A C 1
ATOM 773 O O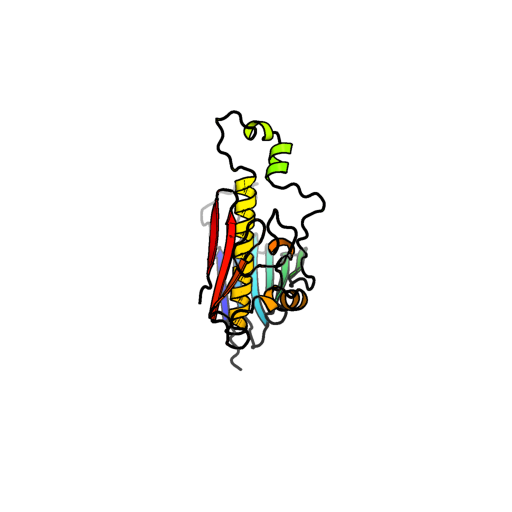 . TYR A 1 98 ? 25.366 -2.335 -22.688 1.00 95.94 98 TYR A O 1
ATOM 781 N N . GLN A 1 99 ? 24.445 -2.360 -24.734 1.00 95.75 99 GLN A N 1
ATOM 782 C CA . GLN A 1 99 ? 25.696 -2.534 -25.466 1.00 95.75 99 GLN A CA 1
ATOM 783 C C . GLN A 1 99 ? 25.740 -1.636 -26.695 1.00 95.75 99 GLN A C 1
ATOM 785 O O . GLN A 1 99 ? 24.767 -1.545 -27.442 1.00 95.75 99 GLN A O 1
ATOM 790 N N . THR A 1 100 ? 26.903 -1.045 -26.941 1.00 94.94 100 THR A N 1
ATOM 791 C CA . THR A 1 100 ? 27.263 -0.449 -28.228 1.00 94.94 100 THR A CA 1
ATOM 792 C C . THR A 1 100 ? 28.431 -1.231 -28.810 1.00 94.94 100 THR A C 1
ATOM 794 O O . THR A 1 100 ? 29.386 -1.553 -28.105 1.00 94.94 100 THR A O 1
ATOM 797 N N . LYS A 1 101 ? 28.354 -1.570 -30.094 1.00 93.56 101 LYS A N 1
ATOM 798 C CA . LYS A 1 101 ? 29.416 -2.247 -30.841 1.00 93.56 101 LYS A CA 1
ATOM 799 C C . LYS A 1 101 ? 29.702 -1.449 -32.098 1.00 93.56 101 LYS A C 1
ATOM 801 O O . LYS A 1 101 ? 28.793 -1.239 -32.893 1.00 93.56 101 LYS A O 1
ATOM 806 N N . SER A 1 102 ? 30.943 -1.024 -32.268 1.00 89.31 102 SER A N 1
ATOM 807 C CA . SER A 1 102 ? 31.455 -0.399 -33.483 1.00 89.31 102 SER A CA 1
ATOM 808 C C . SER A 1 102 ? 32.674 -1.181 -33.982 1.00 89.31 102 SER A C 1
ATOM 810 O O . SER A 1 102 ? 33.139 -2.124 -33.335 1.00 89.31 102 SER A O 1
ATOM 812 N N . VAL A 1 103 ? 33.191 -0.833 -35.156 1.00 82.62 103 VAL A N 1
ATOM 813 C CA . VAL A 1 103 ? 34.389 -1.470 -35.712 1.00 82.62 103 VAL A CA 1
ATOM 814 C C . VAL A 1 103 ? 35.591 -1.124 -34.825 1.00 82.62 103 VAL A C 1
ATOM 816 O O . VAL A 1 103 ? 36.073 0.002 -34.838 1.00 82.62 103 VAL A O 1
ATOM 819 N N . GLY A 1 104 ? 36.063 -2.097 -34.042 1.00 81.12 104 GLY A N 1
ATOM 820 C CA . GLY A 1 104 ? 37.256 -1.970 -33.194 1.00 81.12 104 GLY A CA 1
ATOM 821 C C . GLY A 1 104 ? 37.023 -1.457 -31.767 1.00 81.12 104 GLY A C 1
ATOM 822 O O . GLY A 1 104 ? 37.974 -1.459 -30.991 1.00 81.12 104 GLY A O 1
ATOM 823 N N . ASP A 1 105 ? 35.795 -1.080 -31.397 1.00 87.12 105 ASP A N 1
ATOM 824 C CA . ASP A 1 105 ? 35.458 -0.611 -30.045 1.00 87.12 105 ASP A CA 1
ATOM 825 C C . ASP A 1 105 ? 34.036 -1.031 -29.634 1.00 87.12 105 ASP A C 1
ATOM 827 O O . ASP A 1 105 ? 33.148 -1.235 -30.468 1.00 87.12 105 ASP A O 1
ATOM 831 N N . GLY A 1 106 ? 33.800 -1.174 -28.334 1.00 89.50 106 GLY A N 1
ATOM 832 C CA . GLY A 1 106 ? 32.492 -1.506 -27.798 1.00 89.50 106 GLY A CA 1
ATOM 833 C C . GLY A 1 106 ? 32.389 -1.244 -26.304 1.00 89.50 106 GLY A C 1
ATOM 834 O O . GLY A 1 106 ? 33.324 -1.467 -25.540 1.00 89.50 106 GLY A O 1
ATOM 835 N N . SER A 1 107 ? 31.208 -0.810 -25.877 1.00 92.81 107 SER A N 1
ATOM 836 C CA . SER A 1 107 ? 30.907 -0.573 -24.468 1.00 92.81 107 SER A CA 1
ATOM 837 C C . SER A 1 107 ? 29.707 -1.404 -24.041 1.00 92.81 107 SER A C 1
ATOM 839 O O . SER A 1 107 ? 28.810 -1.678 -24.840 1.00 92.81 107 SER A O 1
ATOM 841 N N . SER A 1 108 ? 29.690 -1.828 -22.777 1.00 95.25 108 SER A N 1
ATOM 842 C CA . SER A 1 108 ? 28.532 -2.504 -22.200 1.00 95.25 108 SER A CA 1
ATOM 843 C C . SER A 1 108 ? 28.277 -2.039 -20.775 1.00 95.25 108 SER A C 1
ATOM 845 O O . SER A 1 108 ? 29.217 -1.845 -20.006 1.00 95.25 108 SER A O 1
ATOM 847 N N . VAL A 1 109 ? 27.005 -1.878 -20.427 1.00 95.31 109 VAL A N 1
ATOM 848 C CA . VAL A 1 109 ? 26.540 -1.541 -19.082 1.00 95.31 109 VAL A CA 1
ATOM 849 C C . VAL A 1 109 ? 25.492 -2.563 -18.678 1.00 95.31 109 VAL A C 1
ATOM 851 O O . VAL A 1 109 ? 24.554 -2.831 -19.426 1.00 95.31 109 VAL A O 1
ATOM 854 N N . LYS A 1 110 ? 25.640 -3.121 -17.477 1.00 97.31 110 LYS A N 1
ATOM 855 C CA . LYS A 1 110 ? 24.664 -4.038 -16.888 1.00 97.31 110 LYS A CA 1
ATOM 856 C C . LYS A 1 110 ? 24.185 -3.492 -15.559 1.00 97.31 110 LYS A C 1
ATOM 858 O O . LYS A 1 110 ? 24.989 -3.003 -14.769 1.00 97.31 110 LYS A O 1
ATOM 863 N N . PHE A 1 111 ? 22.894 -3.625 -15.291 1.00 96.06 111 PHE A N 1
ATOM 864 C CA . PHE A 1 111 ? 22.331 -3.339 -13.978 1.00 96.06 111 PHE A CA 1
ATOM 865 C C . PHE A 1 111 ? 21.374 -4.442 -13.547 1.00 96.06 111 PHE A C 1
ATOM 867 O O . PHE A 1 111 ? 20.753 -5.123 -14.364 1.00 96.06 111 PHE A O 1
ATOM 874 N N . ASN A 1 112 ? 21.248 -4.598 -12.235 1.00 96.25 112 ASN A N 1
ATOM 875 C CA . ASN A 1 112 ? 20.286 -5.496 -11.624 1.00 96.25 112 ASN A CA 1
ATOM 876 C C . ASN A 1 112 ? 19.702 -4.802 -10.393 1.00 96.25 112 ASN A C 1
ATOM 878 O O . ASN A 1 112 ? 20.434 -4.443 -9.472 1.00 96.25 112 ASN A O 1
ATOM 882 N N . LEU A 1 113 ? 18.393 -4.582 -10.412 1.00 96.19 113 LEU A N 1
ATOM 883 C CA . LEU A 1 113 ? 17.623 -3.977 -9.340 1.00 96.19 113 LEU A CA 1
ATOM 884 C C . LEU A 1 113 ? 16.569 -4.982 -8.879 1.00 96.19 113 LEU A C 1
ATOM 886 O O . LEU A 1 113 ? 15.826 -5.548 -9.680 1.00 96.19 113 LEU A O 1
ATOM 890 N N . SER A 1 114 ? 16.482 -5.171 -7.568 1.00 94.19 114 SER A N 1
ATOM 891 C CA . SER A 1 114 ? 15.505 -6.048 -6.937 1.00 94.19 114 SER A CA 1
ATOM 892 C C . SER A 1 114 ? 14.782 -5.284 -5.839 1.00 94.19 114 SER A C 1
ATOM 894 O O . SER A 1 114 ? 15.418 -4.784 -4.915 1.00 94.19 114 SER A O 1
ATOM 896 N N . VAL A 1 115 ? 13.457 -5.243 -5.921 1.00 93.12 115 VAL A N 1
ATOM 897 C CA . VAL A 1 115 ? 12.568 -4.665 -4.913 1.00 93.12 115 VAL A CA 1
ATOM 898 C C . VAL A 1 115 ? 11.771 -5.803 -4.291 1.00 93.12 115 VAL A C 1
ATOM 900 O O . VAL A 1 115 ? 11.123 -6.571 -4.997 1.00 93.12 115 VAL A O 1
ATOM 903 N N . SER A 1 116 ? 11.830 -5.928 -2.972 1.00 92.56 116 SER A N 1
ATOM 904 C CA . SER A 1 116 ? 11.063 -6.907 -2.200 1.00 92.56 116 SER A CA 1
ATOM 905 C C . SER A 1 116 ? 10.518 -6.248 -0.936 1.00 92.56 116 SER A C 1
ATOM 907 O O . SER A 1 116 ? 11.146 -5.305 -0.443 1.00 92.56 116 SER A O 1
ATOM 909 N N . PRO A 1 117 ? 9.394 -6.729 -0.379 1.00 85.25 117 PRO A N 1
ATOM 910 C CA . PRO A 1 117 ? 8.888 -6.216 0.882 1.00 85.25 117 PRO A CA 1
ATOM 911 C C . PRO A 1 117 ? 9.930 -6.413 1.982 1.00 85.25 117 PRO A C 1
ATOM 913 O O . PRO A 1 117 ? 10.609 -7.442 2.035 1.00 85.25 117 PRO A O 1
ATOM 916 N N . SER A 1 118 ? 10.052 -5.424 2.863 1.00 81.19 118 SER A N 1
ATOM 917 C CA . SER A 1 118 ? 10.824 -5.590 4.090 1.00 81.19 118 SER A CA 1
ATOM 918 C C . SER A 1 118 ? 10.093 -6.584 5.001 1.00 81.19 118 SER A C 1
ATOM 920 O O . SER A 1 118 ? 8.903 -6.391 5.244 1.00 81.19 118 SER A O 1
ATOM 922 N N . PRO A 1 119 ? 10.770 -7.613 5.543 1.00 77.94 119 PRO A N 1
ATOM 923 C CA . PRO A 1 119 ? 10.182 -8.484 6.560 1.00 77.94 119 PRO A CA 1
ATOM 924 C C . PRO A 1 119 ? 10.041 -7.775 7.916 1.00 77.94 119 PRO A C 1
ATOM 926 O O . PRO A 1 119 ? 9.349 -8.266 8.802 1.00 77.94 119 PRO A O 1
ATOM 929 N N . GLY A 1 120 ? 10.720 -6.639 8.098 1.00 76.81 120 GLY A N 1
ATOM 930 C CA . GLY A 1 120 ? 10.603 -5.823 9.296 1.00 76.81 120 GLY A CA 1
ATOM 931 C C . GLY A 1 120 ? 9.357 -4.952 9.244 1.00 76.81 120 GLY A C 1
ATOM 932 O O . GLY A 1 120 ? 9.180 -4.190 8.291 1.00 76.81 120 GLY A O 1
ATOM 933 N N . GLU A 1 121 ? 8.544 -5.030 10.296 1.00 68.88 121 GLU A N 1
ATOM 934 C CA . GLU A 1 121 ? 7.513 -4.045 10.602 1.00 68.88 121 GLU A CA 1
ATOM 935 C C . GLU A 1 121 ? 8.164 -2.653 10.617 1.00 68.88 121 GLU A C 1
ATOM 937 O O . GLU A 1 121 ? 9.063 -2.382 11.423 1.00 68.88 121 GLU A O 1
ATOM 942 N N . ILE A 1 122 ? 7.763 -1.774 9.691 1.00 66.12 122 ILE A N 1
ATOM 943 C CA . ILE A 1 122 ? 8.206 -0.380 9.723 1.00 66.12 122 ILE A CA 1
ATOM 944 C C . ILE A 1 122 ? 7.498 0.263 10.906 1.00 66.12 122 ILE A C 1
ATOM 946 O O . ILE A 1 122 ? 6.374 0.749 10.798 1.00 66.12 122 ILE A O 1
ATOM 950 N N . LYS A 1 123 ? 8.171 0.256 12.055 1.00 67.75 123 LYS A N 1
ATOM 951 C CA . LYS A 1 123 ? 7.739 1.019 13.218 1.00 67.75 123 LYS A CA 1
ATOM 952 C C . LYS A 1 123 ? 7.899 2.490 12.880 1.00 67.75 123 LYS A C 1
ATOM 954 O O . LYS A 1 123 ? 8.979 3.058 13.037 1.00 67.75 123 LYS A O 1
ATOM 959 N N . VAL A 1 124 ? 6.818 3.109 12.415 1.00 66.75 124 VAL A N 1
ATOM 960 C CA . VAL A 1 124 ? 6.703 4.567 12.353 1.00 66.75 124 VAL A CA 1
ATOM 961 C C . VAL A 1 124 ? 6.538 5.058 13.789 1.00 66.75 124 VAL A C 1
ATOM 963 O O . VAL A 1 124 ? 5.461 5.420 14.244 1.00 66.75 124 VAL A O 1
ATOM 966 N N . GLY A 1 125 ? 7.627 4.988 14.550 1.00 66.19 125 GLY A N 1
ATOM 967 C CA . GLY A 1 125 ? 7.696 5.591 15.863 1.00 66.19 125 GLY A CA 1
ATOM 968 C C . GLY A 1 125 ? 7.741 7.097 15.682 1.00 66.19 125 GLY A C 1
ATOM 969 O O . GLY A 1 125 ? 8.595 7.615 14.959 1.00 66.19 125 GLY A O 1
ATOM 970 N N . LYS A 1 126 ? 6.839 7.806 16.358 1.00 63.12 126 LYS A N 1
ATOM 971 C CA . LYS A 1 126 ? 6.947 9.250 16.541 1.00 63.12 126 LYS A CA 1
ATOM 972 C C . LYS A 1 126 ? 8.390 9.568 16.992 1.00 63.12 126 LYS A C 1
ATOM 974 O O . LYS A 1 126 ? 8.806 9.043 18.027 1.00 63.12 126 LYS A O 1
ATOM 979 N N . PRO A 1 127 ? 9.176 10.379 16.252 1.00 65.38 127 PRO A N 1
ATOM 980 C CA . PRO A 1 127 ? 10.546 10.691 16.643 1.00 65.38 127 PRO A CA 1
ATOM 981 C C . PRO A 1 127 ? 10.569 11.211 18.078 1.00 65.38 127 PRO A C 1
ATOM 983 O O . PRO A 1 127 ? 9.718 12.034 18.445 1.00 65.38 127 PRO A O 1
ATOM 986 N N . ALA A 1 128 ? 11.521 10.746 18.890 1.00 54.72 128 ALA A N 1
ATOM 987 C CA . ALA A 1 128 ? 11.726 11.295 20.222 1.00 54.72 128 ALA A CA 1
ATOM 988 C C . ALA A 1 128 ? 11.978 12.805 20.068 1.00 54.72 128 ALA A C 1
ATOM 990 O O . ALA A 1 128 ? 12.965 13.197 19.449 1.00 54.72 128 ALA A O 1
ATOM 991 N N . LYS A 1 129 ? 11.069 13.637 20.605 1.00 67.62 129 LYS A N 1
ATOM 992 C CA . LYS A 1 129 ? 10.999 15.111 20.443 1.00 67.62 129 LYS A CA 1
ATOM 993 C C . LYS A 1 129 ? 10.374 15.643 19.146 1.00 67.62 129 LYS A C 1
ATOM 995 O O . LYS A 1 129 ? 10.605 16.799 18.797 1.00 67.62 129 LYS A O 1
ATOM 1000 N N . SER A 1 130 ? 9.577 14.858 18.431 1.00 64.25 130 SER A N 1
ATOM 1001 C CA . SER A 1 130 ? 8.782 15.413 17.330 1.00 64.25 130 SER A CA 1
ATOM 1002 C C . SER A 1 130 ? 7.849 16.501 17.854 1.00 64.25 130 SER A C 1
ATOM 1004 O O . SER A 1 130 ? 6.964 16.276 18.687 1.00 64.25 130 SER A O 1
ATOM 1006 N N . LYS A 1 131 ? 8.107 17.703 17.354 1.00 68.56 131 LYS A N 1
ATOM 1007 C CA . LYS A 1 131 ? 7.258 18.859 17.551 1.00 68.56 131 LYS A CA 1
ATOM 1008 C C . LYS A 1 131 ? 6.010 18.655 16.706 1.00 68.56 131 LYS A C 1
ATOM 1010 O O . LYS A 1 131 ? 6.108 18.236 15.553 1.00 68.56 131 LYS A O 1
ATOM 1015 N N . ASN A 1 132 ? 4.835 18.879 17.285 1.00 72.00 132 ASN A N 1
ATOM 1016 C CA . ASN A 1 132 ? 3.623 18.887 16.470 1.00 72.00 132 ASN A CA 1
ATOM 1017 C C . ASN A 1 132 ? 3.697 20.059 15.471 1.00 72.00 132 ASN A C 1
ATOM 1019 O O . ASN A 1 132 ? 4.495 20.983 15.645 1.00 72.00 132 ASN A O 1
ATOM 1023 N N . LEU A 1 133 ? 2.887 20.013 14.411 1.00 69.75 133 LEU A N 1
ATOM 1024 C CA . LEU A 1 133 ? 2.901 21.043 13.367 1.00 69.75 133 LEU A CA 1
ATOM 1025 C C . LEU A 1 133 ? 2.771 22.456 13.959 1.00 69.75 133 LEU A C 1
ATOM 1027 O O . LEU A 1 133 ? 3.424 23.376 13.492 1.00 69.75 133 LEU A O 1
ATOM 1031 N N . ILE A 1 134 ? 2.007 22.606 15.042 1.00 65.75 134 ILE A N 1
ATOM 1032 C CA . ILE A 1 134 ? 1.808 23.876 15.748 1.00 65.75 134 ILE A CA 1
ATOM 1033 C C . ILE A 1 134 ? 3.106 24.358 16.416 1.00 65.75 134 ILE A C 1
ATOM 1035 O O . ILE A 1 134 ? 3.488 25.509 16.258 1.00 65.75 134 ILE A O 1
ATOM 1039 N N . GLN A 1 135 ? 3.836 23.484 17.108 1.00 67.56 135 GLN A N 1
ATOM 1040 C CA . GLN A 1 135 ? 5.141 23.796 17.697 1.00 67.56 135 GLN A CA 1
ATOM 1041 C C . GLN A 1 135 ? 6.183 24.126 16.625 1.00 67.56 135 GLN A C 1
ATOM 1043 O O . GLN A 1 135 ? 6.992 25.023 16.832 1.00 67.56 135 GLN A O 1
ATOM 1048 N N . LEU A 1 136 ? 6.141 23.441 15.478 1.00 75.06 136 LEU A N 1
ATOM 1049 C CA . LEU A 1 136 ? 7.009 23.749 14.342 1.00 75.06 136 LEU A CA 1
ATOM 1050 C C . LEU A 1 136 ? 6.692 25.136 13.762 1.00 75.06 136 LEU A C 1
ATOM 1052 O O . LEU A 1 136 ? 7.598 25.919 13.511 1.00 75.06 136 LEU A O 1
ATOM 1056 N N . LEU A 1 137 ? 5.412 25.461 13.578 1.00 69.12 137 LEU A N 1
ATOM 1057 C CA . LEU A 1 137 ? 4.977 26.769 13.085 1.00 69.12 137 LEU A CA 1
ATOM 1058 C C . LEU A 1 137 ? 5.309 27.892 14.080 1.00 69.12 137 LEU A C 1
ATOM 1060 O O . LEU A 1 137 ? 5.736 28.967 13.664 1.00 69.12 137 LEU A O 1
ATOM 1064 N N . ASN A 1 138 ? 5.203 27.622 15.383 1.00 66.38 138 ASN A N 1
ATOM 1065 C CA . ASN A 1 138 ? 5.618 28.552 16.431 1.00 66.38 138 ASN A CA 1
ATOM 1066 C C . ASN A 1 138 ? 7.137 28.789 16.416 1.00 66.38 138 ASN A C 1
ATOM 1068 O O . ASN A 1 138 ? 7.561 29.941 16.456 1.00 66.38 138 ASN A O 1
ATOM 1072 N N . ASP A 1 139 ? 7.950 27.733 16.294 1.00 73.19 139 ASP A N 1
ATOM 1073 C CA . ASP A 1 139 ? 9.412 27.851 16.161 1.00 73.19 139 ASP A CA 1
ATOM 1074 C C . ASP A 1 139 ? 9.832 28.606 14.892 1.00 73.19 139 ASP A C 1
ATOM 1076 O O . ASP A 1 139 ? 10.845 29.301 14.887 1.00 73.19 139 ASP A O 1
ATOM 1080 N N . LEU A 1 140 ? 9.066 28.461 13.806 1.00 75.62 140 LEU A N 1
ATOM 1081 C CA . LEU A 1 140 ? 9.305 29.130 12.525 1.00 75.62 140 LEU A CA 1
ATOM 1082 C C . LEU A 1 140 ? 8.878 30.610 12.528 1.00 75.62 140 LEU A C 1
ATOM 1084 O O . LEU A 1 140 ? 8.884 31.248 11.478 1.00 75.62 140 LEU A O 1
ATOM 1088 N N . GLY A 1 141 ? 8.518 31.166 13.689 1.00 59.25 141 GLY A N 1
ATOM 1089 C CA . GLY A 1 141 ? 8.181 32.581 13.836 1.00 59.25 141 GLY A CA 1
ATOM 1090 C C . GLY A 1 141 ? 6.759 32.934 13.405 1.00 59.25 141 GLY A C 1
ATOM 1091 O O . GLY A 1 141 ? 6.395 34.104 13.419 1.00 59.25 141 GLY A O 1
ATOM 1092 N N . PHE A 1 142 ? 5.920 31.946 13.082 1.00 61.22 142 PHE A N 1
ATOM 1093 C CA . PHE A 1 142 ? 4.496 32.192 12.861 1.00 61.22 142 PHE A CA 1
ATOM 1094 C C . PHE A 1 142 ? 3.708 32.268 14.173 1.00 61.22 142 PHE A C 1
ATOM 1096 O O . PHE A 1 142 ? 2.526 32.584 14.144 1.00 61.22 142 PHE A O 1
ATOM 1103 N N . GLY A 1 143 ? 4.344 32.015 15.323 1.00 53.09 143 GLY A N 1
ATOM 1104 C CA . GLY A 1 143 ? 3.689 32.036 16.631 1.00 53.09 143 GLY A CA 1
ATOM 1105 C C . GLY A 1 143 ? 2.943 33.339 16.919 1.00 53.09 143 GLY A C 1
ATOM 1106 O O . GLY A 1 143 ? 1.832 33.279 17.430 1.00 53.09 143 GLY A O 1
ATOM 1107 N N . GLU A 1 144 ? 3.475 34.500 16.522 1.00 52.38 144 GLU A N 1
ATOM 1108 C CA . GLU A 1 144 ? 2.783 35.793 16.680 1.00 52.38 144 GLU A CA 1
ATOM 1109 C C . GLU A 1 144 ? 1.602 35.945 15.720 1.00 52.38 144 GLU A C 1
ATOM 1111 O O . GLU A 1 144 ? 0.549 36.431 16.120 1.00 52.38 144 GLU A O 1
ATOM 1116 N N . LEU A 1 145 ? 1.713 35.397 14.506 1.00 52.00 145 LEU A N 1
ATOM 1117 C CA . LEU A 1 145 ? 0.599 35.304 13.565 1.00 52.00 145 LEU A CA 1
ATOM 1118 C C . LEU A 1 145 ? -0.499 34.347 14.050 1.00 52.00 145 LEU A C 1
ATOM 1120 O O . LEU A 1 145 ? -1.536 34.306 13.411 1.00 52.00 145 LEU A O 1
ATOM 1124 N N . PHE A 1 146 ? -0.264 33.574 15.120 1.00 53.84 146 PHE A N 1
ATOM 1125 C CA . PHE A 1 146 ? -1.198 32.647 15.773 1.00 53.84 146 PHE A CA 1
ATOM 1126 C C . PHE A 1 146 ? -1.562 33.058 17.213 1.00 53.84 146 PHE A C 1
ATOM 1128 O O . PHE A 1 146 ? -2.433 32.444 17.835 1.00 53.84 146 PHE A O 1
ATOM 1135 N N . SER A 1 147 ? -0.935 34.113 17.745 1.00 50.09 147 SER A N 1
ATOM 1136 C CA . SER A 1 147 ? -1.088 34.572 19.128 1.00 50.09 147 SER A CA 1
ATOM 1137 C C . SER A 1 147 ? -2.035 35.763 19.208 1.00 50.09 147 SER A C 1
ATOM 1139 O O . SER A 1 147 ? -1.656 36.866 19.574 1.00 50.09 147 SER A O 1
ATOM 1141 N N . GLY A 1 148 ? -3.308 35.507 18.911 1.00 48.41 148 GLY A N 1
ATOM 1142 C CA . GLY A 1 148 ? -4.401 36.135 19.655 1.00 48.41 148 GLY A CA 1
ATOM 1143 C C . GLY A 1 148 ? -4.598 37.655 19.571 1.00 48.41 148 GLY A C 1
ATOM 1144 O O . GLY A 1 148 ? -5.290 38.174 20.443 1.00 48.41 148 GLY A O 1
ATOM 1145 N N . ASP A 1 149 ? -4.119 38.361 18.544 1.00 45.88 149 ASP A N 1
ATOM 1146 C CA . ASP A 1 149 ? -4.543 39.746 18.253 1.00 45.88 149 ASP A CA 1
ATOM 1147 C C . ASP A 1 149 ? -5.661 39.818 17.184 1.00 45.88 149 ASP A C 1
ATOM 1149 O O . ASP A 1 149 ? -5.755 40.716 16.354 1.00 45.88 149 ASP A O 1
ATOM 1153 N N . GLY A 1 150 ? -6.589 38.859 17.238 1.00 50.00 150 GLY A N 1
ATOM 1154 C CA . GLY A 1 150 ? -7.968 39.068 16.782 1.00 50.00 150 GLY A CA 1
ATOM 1155 C C . GLY A 1 150 ? -8.229 39.227 15.278 1.00 50.00 150 GLY A C 1
ATOM 1156 O O . GLY A 1 150 ? -9.363 39.544 14.925 1.00 50.00 150 GLY A O 1
ATOM 1157 N N . SER A 1 151 ? -7.263 38.985 14.385 1.00 53.88 151 SER A N 1
ATOM 1158 C CA . SER A 1 151 ? -7.491 39.115 12.930 1.00 53.88 151 SER A CA 1
ATOM 1159 C C . SER A 1 151 ? -6.999 37.944 12.064 1.00 53.88 151 SER A C 1
ATOM 1161 O O . SER A 1 151 ? -6.981 38.046 10.837 1.00 53.88 151 SER A O 1
ATOM 1163 N N . GLY A 1 152 ? -6.673 36.800 12.676 1.00 46.00 152 GLY A N 1
ATOM 1164 C CA . GLY A 1 152 ? -6.189 35.600 11.984 1.00 46.00 152 GLY A CA 1
ATOM 1165 C C . GLY A 1 152 ? -7.090 34.368 12.134 1.00 46.00 152 GLY A C 1
ATOM 1166 O O . GLY A 1 152 ? -7.715 34.128 13.163 1.00 46.00 152 GLY A O 1
ATOM 1167 N N . LEU A 1 153 ? -7.153 33.587 11.059 1.00 55.34 153 LEU A N 1
ATOM 1168 C CA . LEU A 1 153 ? -7.919 32.355 10.860 1.00 55.34 153 LEU A CA 1
ATOM 1169 C C . LEU A 1 153 ? -7.382 31.208 11.755 1.00 55.34 153 LEU A C 1
ATOM 1171 O O . LEU A 1 153 ? 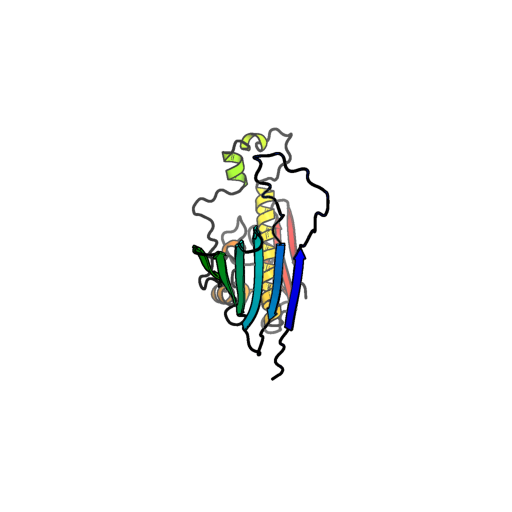-6.443 30.530 11.346 1.00 55.34 153 LEU A O 1
ATOM 1175 N N . PHE A 1 154 ? -7.927 30.968 12.961 1.00 55.12 154 PHE A N 1
ATOM 1176 C CA . PHE A 1 154 ? -7.330 29.995 13.907 1.00 55.12 154 PHE A CA 1
ATOM 1177 C C . PHE A 1 154 ? -8.136 28.739 14.237 1.00 55.12 154 PHE A C 1
ATOM 1179 O O . PHE A 1 154 ? -9.340 28.771 14.487 1.00 55.12 154 PHE A O 1
ATOM 1186 N N . VAL A 1 155 ? -7.371 27.644 14.330 1.00 55.19 155 VAL A N 1
ATOM 1187 C CA . VAL A 1 155 ? -7.694 26.370 14.975 1.00 55.19 155 VAL A CA 1
ATOM 1188 C C . VAL A 1 155 ? -7.081 26.402 16.389 1.00 55.19 155 VAL A C 1
ATOM 1190 O O . VAL A 1 155 ? -5.866 26.397 16.541 1.00 55.19 155 VAL A O 1
ATOM 1193 N N . THR A 1 156 ? -7.909 26.476 17.427 1.00 72.56 156 THR A N 1
ATOM 1194 C CA . THR A 1 156 ? -7.557 26.426 18.859 1.00 72.56 156 THR A CA 1
ATOM 1195 C C . THR A 1 156 ? -6.960 25.070 19.263 1.00 72.56 156 THR A C 1
ATOM 1197 O O . THR A 1 156 ? -7.218 24.056 18.613 1.00 72.56 156 THR A O 1
ATOM 1200 N N . GLU A 1 157 ? -6.223 24.993 20.383 1.00 78.56 157 GLU A N 1
ATOM 1201 C CA . GLU A 1 157 ? -5.764 23.695 20.919 1.00 78.56 157 GLU A CA 1
ATOM 1202 C C . GLU A 1 157 ? -6.923 22.710 21.151 1.00 78.56 157 GLU A C 1
ATOM 1204 O O . GLU A 1 157 ? -6.784 21.506 20.946 1.00 78.56 157 GLU A O 1
ATOM 1209 N N . THR A 1 158 ? -8.085 23.234 21.543 1.00 81.56 158 THR A N 1
ATOM 1210 C CA . THR A 1 158 ? -9.344 22.496 21.653 1.00 81.56 158 THR A CA 1
ATOM 1211 C C . THR A 1 158 ? -9.723 21.840 20.326 1.00 81.56 158 THR A C 1
ATOM 1213 O O . THR A 1 158 ? -10.004 20.645 20.281 1.00 81.56 158 THR A O 1
ATOM 1216 N N . GLN A 1 159 ? -9.658 22.589 19.221 1.00 82.00 159 GLN A N 1
ATOM 1217 C CA . GLN A 1 159 ? -9.934 22.056 17.887 1.00 82.00 159 GLN A CA 1
ATOM 1218 C C . GLN A 1 159 ? -8.861 21.058 17.419 1.00 82.00 159 GLN A C 1
ATOM 1220 O O . GLN A 1 159 ? -9.197 20.109 16.708 1.00 82.00 159 GLN A O 1
ATOM 1225 N N . ALA A 1 160 ? -7.599 21.217 17.832 1.00 81.12 160 ALA A N 1
ATOM 1226 C CA . ALA A 1 160 ? -6.548 20.234 17.563 1.00 81.12 160 ALA A CA 1
ATOM 1227 C C . ALA A 1 160 ? -6.835 18.896 18.269 1.00 81.12 160 ALA A C 1
ATOM 1229 O O . ALA A 1 160 ? -6.854 17.855 17.613 1.00 81.12 160 ALA A O 1
ATOM 1230 N N . ARG A 1 161 ? -7.164 18.924 19.569 1.00 89.50 161 ARG A N 1
ATOM 1231 C CA . ARG A 1 161 ? -7.541 17.720 20.332 1.00 89.50 161 ARG A CA 1
ATOM 1232 C C . ARG A 1 161 ? -8.825 17.084 19.803 1.00 89.50 161 ARG A C 1
ATOM 1234 O O . ARG A 1 161 ? -8.901 15.870 19.671 1.00 89.50 161 ARG A O 1
ATOM 1241 N N . ASP A 1 162 ? -9.820 17.879 19.415 1.00 89.62 162 ASP A N 1
ATOM 1242 C CA . ASP A 1 162 ? -11.044 17.354 18.795 1.00 89.62 162 ASP A CA 1
ATOM 1243 C C . ASP A 1 162 ? -10.788 16.727 17.414 1.00 89.62 162 ASP A C 1
ATOM 1245 O O . ASP A 1 162 ? -11.486 15.794 17.013 1.00 89.62 162 ASP A O 1
ATOM 1249 N N . THR A 1 163 ? -9.784 17.208 16.678 1.00 87.12 163 THR A N 1
ATOM 1250 C CA . THR A 1 163 ? -9.342 16.593 15.417 1.00 87.12 163 THR A CA 1
ATOM 1251 C C . THR A 1 163 ? -8.642 15.258 15.667 1.00 87.12 163 THR A C 1
ATOM 1253 O O . THR A 1 163 ? -8.911 14.290 14.954 1.00 87.12 163 THR A O 1
ATOM 1256 N N . GLU A 1 164 ? -7.809 15.181 16.705 1.00 89.19 164 GLU A N 1
ATOM 1257 C CA . GLU A 1 164 ? -7.179 13.939 17.166 1.00 89.19 164 GLU A CA 1
ATOM 1258 C C . GLU A 1 164 ? -8.245 12.907 17.562 1.00 89.19 164 GLU A C 1
ATOM 1260 O O . GLU A 1 164 ? -8.302 11.844 16.952 1.00 89.19 164 GLU A O 1
ATOM 1265 N N . ARG A 1 165 ? -9.223 13.281 18.403 1.00 93.69 165 ARG A N 1
ATOM 1266 C CA . ARG A 1 165 ? -10.367 12.418 18.770 1.00 93.69 165 ARG A CA 1
ATOM 1267 C C . ARG A 1 165 ? -11.107 11.845 17.566 1.00 93.69 165 ARG A C 1
ATOM 1269 O O . ARG A 1 165 ? -11.460 10.669 17.541 1.00 93.69 165 ARG A O 1
ATOM 1276 N N . LYS A 1 166 ? -11.377 12.674 16.55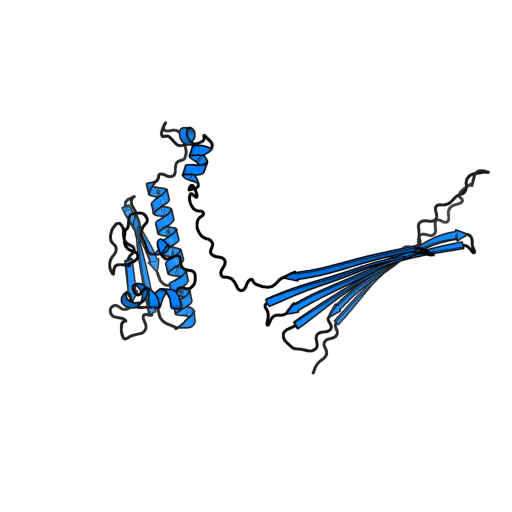4 1.00 91.50 166 LYS A N 1
ATOM 1277 C CA . LYS A 1 166 ? -12.046 12.231 15.318 1.00 91.50 166 LYS A CA 1
ATOM 1278 C C . LYS A 1 166 ? -11.186 11.255 14.521 1.00 91.50 166 LYS A C 1
ATOM 1280 O O . LYS A 1 166 ? -11.731 10.348 13.895 1.00 91.50 166 LYS A O 1
ATOM 1285 N N . THR A 1 167 ? -9.874 11.467 14.511 1.00 91.88 167 THR A N 1
ATOM 1286 C CA . THR A 1 167 ? -8.912 10.614 13.807 1.00 91.88 167 THR A CA 1
ATOM 1287 C C . THR A 1 167 ? -8.799 9.261 14.500 1.00 91.88 167 THR A C 1
ATOM 1289 O O . THR A 1 167 ? -8.964 8.237 13.842 1.00 91.88 167 THR A O 1
ATOM 1292 N N . ASP A 1 168 ? -8.661 9.257 15.824 1.00 91.50 168 ASP A N 1
ATOM 1293 C CA . ASP A 1 168 ? -8.616 8.058 16.661 1.00 91.50 168 ASP A CA 1
ATOM 1294 C C . ASP A 1 168 ? -9.884 7.209 16.515 1.00 91.50 168 ASP A C 1
ATOM 1296 O O . ASP A 1 168 ? -9.814 6.010 16.245 1.00 91.50 168 ASP A O 1
ATOM 1300 N N . ILE A 1 169 ? -11.064 7.839 16.596 1.00 95.75 169 ILE A N 1
ATOM 1301 C CA . ILE A 1 169 ? -12.354 7.158 16.413 1.00 95.75 169 ILE A CA 1
ATOM 1302 C C . ILE A 1 169 ? -12.451 6.491 15.035 1.00 95.75 169 ILE A C 1
ATOM 1304 O O . ILE A 1 169 ? -12.938 5.366 14.936 1.00 95.75 169 ILE A O 1
ATOM 1308 N N . LYS A 1 170 ? -11.966 7.143 13.972 1.00 93.12 170 LYS A N 1
ATOM 1309 C CA . LYS A 1 170 ? -11.946 6.560 12.620 1.00 93.12 170 LYS A CA 1
ATOM 1310 C C . LYS A 1 170 ? -10.918 5.438 12.477 1.00 93.12 170 LYS A C 1
ATOM 1312 O O . LYS A 1 170 ? -11.198 4.458 11.793 1.00 93.12 170 LYS A O 1
ATOM 1317 N N . ALA A 1 171 ? -9.756 5.557 13.117 1.00 91.94 171 ALA A N 1
ATOM 1318 C CA . ALA A 1 171 ? -8.749 4.500 13.127 1.00 91.94 171 ALA A CA 1
ATOM 1319 C C . ALA A 1 171 ? -9.288 3.234 13.813 1.00 91.94 171 ALA A C 1
ATOM 1321 O O . ALA A 1 171 ? -9.190 2.143 13.253 1.00 91.94 171 ALA A O 1
ATOM 1322 N N . MET A 1 172 ? -9.941 3.388 14.972 1.00 95.38 172 MET A N 1
ATOM 1323 C CA . MET A 1 172 ? -10.621 2.286 15.661 1.00 95.38 172 MET A CA 1
ATOM 1324 C C . MET A 1 172 ? -11.757 1.694 14.819 1.00 95.38 172 MET A C 1
ATOM 1326 O O . MET A 1 172 ? -11.877 0.474 14.745 1.00 95.38 172 MET A O 1
ATOM 1330 N N . GLN A 1 173 ? -12.559 2.532 14.148 1.00 96.06 173 GLN A N 1
ATOM 1331 C CA . GLN A 1 173 ? -13.609 2.067 13.236 1.00 96.06 173 GLN A CA 1
ATOM 1332 C C . GLN A 1 173 ? -13.030 1.162 12.143 1.00 96.06 173 GLN A C 1
ATOM 1334 O O . GLN A 1 173 ? -13.530 0.063 11.946 1.00 96.06 173 GLN A O 1
ATOM 1339 N N . GLY A 1 174 ? -11.947 1.579 11.479 1.00 94.69 174 GLY A N 1
ATOM 1340 C CA . GLY A 1 174 ? -11.320 0.785 10.419 1.00 94.69 174 GLY A CA 1
ATOM 1341 C C . GLY A 1 174 ? -10.876 -0.606 10.881 1.00 94.69 174 GLY A C 1
ATOM 1342 O O . GLY A 1 174 ? -11.066 -1.578 10.157 1.00 94.69 174 GLY A O 1
ATOM 1343 N N . GLN A 1 175 ? -10.343 -0.718 12.099 1.00 94.94 175 GLN A N 1
ATOM 1344 C CA . GLN A 1 175 ? -9.926 -2.002 12.676 1.00 94.94 175 GLN A CA 1
ATOM 1345 C C . GLN A 1 175 ? -11.115 -2.895 13.046 1.00 94.94 175 GLN A C 1
ATOM 1347 O O . GLN A 1 175 ? -11.076 -4.103 12.830 1.00 94.94 175 GLN A O 1
ATOM 1352 N N . LEU A 1 176 ? -12.199 -2.304 13.553 1.00 95.81 176 LEU A N 1
ATOM 1353 C CA . LEU A 1 176 ? -13.442 -3.029 13.822 1.00 95.81 176 LEU A CA 1
ATOM 1354 C C . LEU A 1 176 ? -14.078 -3.569 12.535 1.00 95.81 176 LEU A C 1
ATOM 1356 O O . LEU A 1 176 ? -14.560 -4.698 12.530 1.00 95.81 176 LEU A O 1
ATOM 1360 N N . GLU A 1 177 ? -14.055 -2.797 11.445 1.00 95.94 177 GLU A N 1
ATOM 1361 C CA . GLU A 1 177 ? -14.554 -3.256 10.142 1.00 95.94 177 GLU A CA 1
ATOM 1362 C C . GLU A 1 177 ? -13.679 -4.357 9.538 1.00 95.94 177 GLU A C 1
ATOM 1364 O O . GLU A 1 177 ? -14.205 -5.323 8.990 1.00 95.94 177 GLU A O 1
ATOM 1369 N N . ALA A 1 178 ? -12.354 -4.248 9.672 1.00 93.31 178 ALA A N 1
ATOM 1370 C CA . ALA A 1 178 ? -11.441 -5.308 9.253 1.00 93.31 178 ALA A CA 1
ATOM 1371 C C . ALA A 1 178 ? -11.718 -6.611 10.020 1.00 93.31 178 ALA A C 1
ATOM 1373 O O . ALA A 1 178 ? -11.853 -7.667 9.410 1.00 93.31 178 ALA A O 1
ATOM 1374 N N . TYR A 1 179 ? -11.912 -6.524 11.339 1.00 94.31 179 TYR A N 1
ATOM 1375 C CA . TYR A 1 179 ? -12.277 -7.679 12.154 1.00 94.31 179 TYR A CA 1
ATOM 1376 C C . TYR A 1 179 ? -13.602 -8.314 11.711 1.00 94.31 179 TYR A C 1
ATOM 1378 O O . TYR A 1 179 ? -13.685 -9.537 11.592 1.00 94.31 179 TYR A O 1
ATOM 1386 N N . TRP A 1 180 ? -14.630 -7.504 11.433 1.00 94.06 180 TRP A N 1
ATOM 1387 C CA . TRP A 1 180 ? -15.909 -8.011 10.934 1.00 94.06 180 TRP A CA 1
ATOM 1388 C C . TRP A 1 180 ? -15.765 -8.701 9.576 1.00 94.06 180 TRP A C 1
ATOM 1390 O O . TRP A 1 180 ? -16.362 -9.754 9.372 1.00 94.06 180 TRP A O 1
ATOM 1400 N N . ALA A 1 181 ? -14.951 -8.160 8.665 1.00 93.81 181 ALA A N 1
ATOM 1401 C CA . ALA A 1 181 ? -14.724 -8.767 7.354 1.00 93.81 181 ALA A CA 1
ATOM 1402 C C . ALA A 1 181 ? -14.129 -10.183 7.456 1.00 93.81 181 ALA A C 1
ATOM 1404 O O . ALA A 1 181 ? -14.456 -11.041 6.635 1.00 93.81 181 ALA A O 1
ATOM 1405 N N . ASP A 1 182 ? -13.312 -10.430 8.482 1.00 93.38 182 ASP A N 1
ATOM 1406 C CA . ASP A 1 182 ? -12.676 -11.727 8.715 1.00 93.38 182 ASP A CA 1
ATOM 1407 C C . ASP A 1 182 ? -13.549 -12.696 9.537 1.00 93.38 182 ASP A C 1
ATOM 1409 O O . ASP A 1 182 ? -13.482 -13.908 9.326 1.00 93.38 182 ASP A O 1
ATOM 1413 N N . ASN A 1 183 ? -14.371 -12.190 10.465 1.00 92.38 183 ASN A N 1
ATOM 1414 C CA . ASN A 1 183 ? -15.074 -13.018 11.459 1.00 92.38 183 ASN A CA 1
ATOM 1415 C C . ASN A 1 183 ? -16.600 -13.070 11.278 1.00 92.38 183 ASN A C 1
ATOM 1417 O O . ASN A 1 183 ? -17.244 -13.985 11.782 1.00 92.38 183 ASN A O 1
ATOM 1421 N N . GLY A 1 184 ? -17.194 -12.108 10.570 1.00 93.00 184 GLY A N 1
ATOM 1422 C CA . GLY A 1 184 ? -18.643 -11.979 10.376 1.00 93.00 184 GLY A CA 1
ATOM 1423 C C . GLY A 1 184 ? -19.398 -11.307 11.530 1.00 93.00 184 GLY A C 1
ATOM 1424 O O . GLY A 1 184 ? -20.616 -11.150 11.455 1.00 93.00 184 GLY A O 1
ATOM 1425 N N . PHE A 1 185 ? -18.701 -10.879 12.586 1.00 93.94 185 PHE A N 1
ATOM 1426 C CA . PHE A 1 185 ? -19.275 -10.203 13.751 1.00 93.94 185 PHE A CA 1
ATOM 1427 C C . PHE A 1 185 ? -18.296 -9.185 14.348 1.00 93.94 185 PHE A C 1
ATOM 1429 O O . PHE A 1 185 ? -17.095 -9.236 14.097 1.00 93.94 185 PHE A O 1
ATOM 1436 N N . TYR A 1 186 ? -18.809 -8.241 15.137 1.00 95.56 186 TYR A N 1
ATOM 1437 C CA . TYR A 1 186 ? -18.005 -7.269 15.878 1.00 95.56 186 TYR A CA 1
ATOM 1438 C C . TYR A 1 186 ? -17.642 -7.790 17.277 1.00 95.56 186 TYR A C 1
ATOM 1440 O O . TYR A 1 186 ? -18.418 -8.535 17.877 1.00 95.56 186 TYR A O 1
ATOM 1448 N N . PRO A 1 187 ? -16.494 -7.380 17.836 1.00 94.94 187 PRO A N 1
ATOM 1449 C CA . PRO A 1 187 ? -16.063 -7.832 19.152 1.00 94.94 187 PRO A CA 1
ATOM 1450 C C . PRO A 1 187 ? -16.893 -7.215 20.280 1.00 94.94 187 PRO A C 1
ATOM 1452 O O . PRO A 1 187 ? -17.468 -6.128 20.164 1.00 94.94 187 PRO A O 1
ATOM 1455 N N . THR A 1 188 ? -16.900 -7.870 21.431 1.00 94.81 188 THR A N 1
ATOM 1456 C CA . THR A 1 188 ? -17.485 -7.333 22.661 1.00 94.81 188 THR A CA 1
ATOM 1457 C C . THR A 1 188 ? -16.628 -6.205 23.248 1.00 94.81 188 THR A C 1
ATOM 1459 O O . THR A 1 188 ? -15.435 -6.071 22.974 1.00 94.81 188 THR A O 1
ATOM 1462 N N . LEU A 1 189 ? -17.212 -5.395 24.140 1.00 93.94 189 LEU A N 1
ATOM 1463 C CA . LEU A 1 189 ? -16.448 -4.382 24.885 1.00 93.94 189 LEU A CA 1
ATOM 1464 C C . LEU A 1 189 ? -15.336 -5.006 25.750 1.00 93.94 189 LEU A C 1
ATOM 1466 O O . LEU A 1 189 ? -14.332 -4.348 26.021 1.00 93.94 189 LEU A O 1
ATOM 1470 N N . GLY A 1 190 ? -15.523 -6.248 26.207 1.00 93.62 190 GLY A N 1
ATOM 1471 C CA . GLY A 1 190 ? -14.511 -6.982 26.967 1.00 93.62 190 GLY A CA 1
ATOM 1472 C C . GLY A 1 190 ? -13.280 -7.279 26.117 1.00 93.62 190 GLY A C 1
ATOM 1473 O O . GLY A 1 190 ? -12.170 -6.953 26.526 1.00 9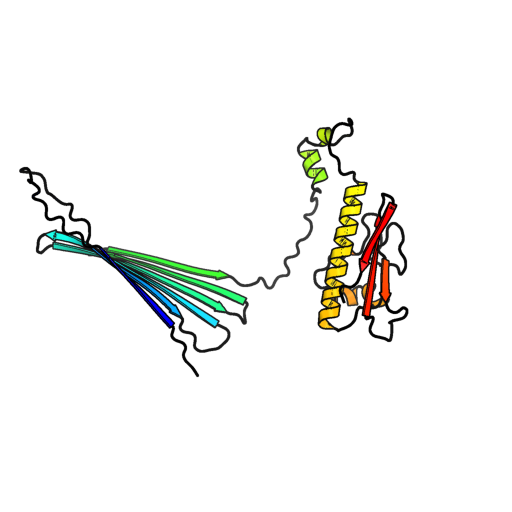3.62 190 GLY A O 1
ATOM 1474 N N . GLU A 1 191 ? -13.495 -7.803 24.913 1.00 94.25 191 GLU A N 1
ATOM 1475 C CA . GLU A 1 191 ? -12.439 -8.131 23.948 1.00 94.25 191 GLU A CA 1
ATOM 1476 C C . GLU A 1 191 ? -11.680 -6.892 23.465 1.00 94.25 191 GLU A C 1
ATOM 1478 O O . GLU A 1 191 ? -10.454 -6.861 23.520 1.00 94.25 191 GLU A O 1
ATOM 1483 N N . VAL A 1 192 ? -12.386 -5.814 23.098 1.00 94.44 192 VAL A N 1
ATOM 1484 C CA . VAL A 1 192 ? -11.743 -4.546 22.691 1.00 94.44 192 VAL A CA 1
ATOM 1485 C C . VAL A 1 192 ? -10.900 -3.941 23.825 1.00 94.44 192 VAL A C 1
ATOM 1487 O O . VAL A 1 192 ? -9.945 -3.209 23.574 1.00 94.44 192 VAL A O 1
ATOM 1490 N N . ASN A 1 193 ? -11.220 -4.242 25.085 1.00 95.69 193 ASN A N 1
ATOM 1491 C CA . ASN A 1 193 ? -10.451 -3.785 26.242 1.00 95.69 193 ASN A CA 1
ATOM 1492 C C . ASN A 1 193 ? -9.350 -4.755 26.692 1.00 95.69 193 ASN A C 1
ATOM 1494 O O . ASN A 1 193 ? -8.592 -4.403 27.603 1.00 95.69 193 ASN A O 1
ATOM 1498 N N . ASP A 1 194 ? -9.239 -5.936 26.083 1.00 95.12 194 ASP A N 1
ATOM 1499 C CA . ASP A 1 194 ? -8.182 -6.902 26.364 1.00 95.12 194 ASP A CA 1
ATOM 1500 C C . ASP A 1 194 ? -6.941 -6.590 25.496 1.00 95.12 194 ASP A C 1
ATOM 1502 O O . ASP A 1 194 ? -6.990 -6.688 24.266 1.00 95.12 194 ASP A O 1
ATOM 1506 N N . PRO A 1 195 ? -5.794 -6.215 26.099 1.00 93.75 195 PRO A N 1
ATOM 1507 C CA . PRO A 1 195 ? -4.582 -5.896 25.347 1.00 93.75 195 PRO A CA 1
ATOM 1508 C C . PRO A 1 195 ? -4.041 -7.055 24.499 1.00 93.75 195 PRO A C 1
ATOM 1510 O O . PRO A 1 195 ? -3.485 -6.805 23.429 1.00 93.75 195 PRO A O 1
ATOM 1513 N N . ASN A 1 196 ? -4.189 -8.301 24.959 1.00 94.44 196 ASN A N 1
ATOM 1514 C CA . ASN A 1 196 ? -3.735 -9.482 24.225 1.00 94.44 196 ASN A CA 1
ATOM 1515 C C . ASN A 1 196 ? -4.645 -9.756 23.032 1.00 94.44 196 ASN A C 1
ATOM 1517 O O . ASN A 1 196 ? -4.163 -10.075 21.951 1.00 94.44 196 ASN A O 1
ATOM 1521 N N . TRP A 1 197 ? -5.953 -9.582 23.215 1.00 95.00 197 TRP A N 1
ATOM 1522 C CA . TRP A 1 197 ? -6.905 -9.700 22.119 1.00 95.00 197 TRP A CA 1
ATOM 1523 C C . TRP A 1 197 ? -6.646 -8.626 21.056 1.00 95.00 197 TRP A C 1
ATOM 1525 O O . TRP A 1 197 ? -6.561 -8.937 19.869 1.00 95.00 197 TRP A O 1
ATOM 1535 N N . ARG A 1 198 ? -6.430 -7.368 21.467 1.00 94.94 198 ARG A N 1
ATOM 1536 C CA . ARG A 1 198 ? -6.140 -6.267 20.535 1.00 94.94 198 ARG A CA 1
ATOM 1537 C C . ARG A 1 198 ? -4.858 -6.474 19.741 1.00 94.94 198 ARG A C 1
ATOM 1539 O O . ARG A 1 198 ? -4.846 -6.178 18.556 1.00 94.94 198 ARG A O 1
ATOM 1546 N N . SER A 1 199 ? -3.785 -6.965 20.359 1.00 92.31 199 SER A N 1
ATOM 1547 C CA . SER A 1 199 ? -2.527 -7.178 19.631 1.00 92.31 199 SER A CA 1
ATOM 1548 C C . SER A 1 199 ? -2.640 -8.260 18.553 1.00 92.31 199 SER A C 1
ATOM 1550 O O . SER A 1 199 ? -1.907 -8.210 17.568 1.00 92.31 199 SER A O 1
ATOM 1552 N N . GLN A 1 200 ? -3.572 -9.202 18.717 1.00 93.81 200 GLN A N 1
ATOM 1553 C CA . GLN A 1 200 ? -3.855 -10.252 17.739 1.00 93.81 200 GLN A CA 1
ATOM 1554 C C . GLN A 1 200 ? -4.834 -9.802 16.650 1.00 93.81 200 GLN A C 1
ATOM 1556 O O . GLN A 1 200 ? -4.670 -10.192 15.500 1.00 93.81 200 GLN A O 1
ATOM 1561 N N . ASN A 1 201 ? -5.835 -8.991 17.006 1.00 94.12 201 ASN A N 1
ATOM 1562 C CA . ASN A 1 201 ? -6.966 -8.691 16.125 1.00 94.12 201 ASN A CA 1
ATOM 1563 C C . ASN A 1 201 ? -6.934 -7.276 15.520 1.00 94.12 201 ASN A C 1
ATOM 1565 O O . ASN A 1 201 ? -7.485 -7.074 14.445 1.00 94.12 201 ASN A O 1
ATOM 1569 N N . PHE A 1 202 ? -6.279 -6.300 16.160 1.00 93.06 202 PHE A N 1
ATOM 1570 C CA . PHE A 1 202 ? -6.122 -4.915 15.677 1.00 93.06 202 PHE A CA 1
ATOM 1571 C C . PHE A 1 202 ? -4.673 -4.639 15.265 1.00 93.06 202 PHE A C 1
ATOM 1573 O O . PHE A 1 202 ? -3.984 -3.774 15.820 1.00 93.06 202 PHE A O 1
ATOM 1580 N N . VAL A 1 203 ? -4.182 -5.420 14.303 1.00 88.38 203 VAL A N 1
ATOM 1581 C CA . VAL A 1 203 ? -2.789 -5.343 13.853 1.00 88.38 203 VAL A CA 1
ATOM 1582 C C . VAL A 1 203 ? -2.507 -3.962 13.252 1.00 88.38 203 VAL A C 1
ATOM 1584 O O . VAL A 1 203 ? -3.170 -3.512 12.318 1.00 88.38 203 VAL A O 1
ATOM 1587 N N . GLY A 1 204 ? -1.499 -3.280 13.799 1.00 85.50 204 GLY A N 1
ATOM 1588 C CA . GLY A 1 204 ? -1.079 -1.951 13.351 1.00 85.50 204 GLY A CA 1
ATOM 1589 C C . GLY A 1 204 ? -1.859 -0.777 13.953 1.00 85.50 204 GLY A C 1
ATOM 1590 O O . GLY A 1 204 ? -1.553 0.367 13.619 1.00 85.50 204 GLY A O 1
ATOM 1591 N N . LEU A 1 205 ? -2.826 -1.012 14.850 1.00 88.38 205 LEU A N 1
ATOM 1592 C CA . LEU A 1 205 ? -3.432 0.074 15.622 1.00 88.38 205 LEU A CA 1
ATOM 1593 C C . LEU A 1 205 ? -2.451 0.572 16.690 1.00 88.38 205 LEU A C 1
ATOM 1595 O O . LEU A 1 205 ? -1.998 -0.201 17.536 1.00 88.38 205 LEU A O 1
ATOM 1599 N N . ASP A 1 206 ? -2.159 1.874 16.689 1.00 87.69 206 ASP A N 1
ATOM 1600 C CA . ASP A 1 206 ? -1.396 2.485 17.777 1.00 87.69 206 ASP A CA 1
ATOM 1601 C C . ASP A 1 206 ? -2.203 2.397 19.081 1.00 87.69 206 ASP A C 1
ATOM 1603 O O . ASP A 1 206 ? -3.359 2.816 19.150 1.00 87.69 206 ASP A O 1
ATOM 1607 N N . SER A 1 207 ? -1.582 1.873 20.138 1.00 88.25 207 SER A N 1
ATOM 1608 C CA . SER A 1 207 ? -2.188 1.805 21.469 1.00 88.25 207 SER A CA 1
ATOM 1609 C C . SER A 1 207 ? -2.607 3.179 22.006 1.00 88.25 207 SER A C 1
ATOM 1611 O O . SER A 1 207 ? -3.535 3.270 22.810 1.00 88.25 207 SER A O 1
ATOM 1613 N N . GLU A 1 208 ? -1.959 4.250 21.542 1.00 89.50 208 GLU A N 1
ATOM 1614 C CA . GLU A 1 208 ? -2.301 5.624 21.899 1.00 89.50 208 GLU A CA 1
ATOM 1615 C C . GLU A 1 208 ? -3.610 6.093 21.254 1.00 89.50 208 GLU A C 1
ATOM 1617 O O . GLU A 1 208 ? -4.321 6.866 21.883 1.00 89.50 208 GLU A O 1
ATOM 1622 N N . ALA A 1 209 ? -4.017 5.537 20.105 1.00 90.94 209 ALA A N 1
ATOM 1623 C CA . ALA A 1 209 ? -5.303 5.854 19.468 1.00 90.94 209 ALA A CA 1
ATOM 1624 C C . ALA A 1 209 ? -6.520 5.364 20.281 1.00 90.94 209 ALA A C 1
ATOM 1626 O O . ALA A 1 209 ? -7.664 5.711 19.997 1.00 90.94 209 ALA A O 1
ATOM 1627 N N . LEU A 1 210 ? -6.294 4.538 21.306 1.00 93.31 210 LEU A N 1
ATOM 1628 C CA . LEU A 1 210 ? -7.328 4.054 22.228 1.00 93.31 210 LEU A CA 1
ATOM 1629 C C . LEU A 1 210 ? -7.471 4.960 23.459 1.00 93.31 210 LEU A C 1
ATOM 1631 O O . LEU A 1 210 ? -8.298 4.692 24.334 1.00 93.31 210 LEU A O 1
ATOM 1635 N N . LYS A 1 211 ? -6.649 6.008 23.555 1.00 94.31 211 LYS A N 1
ATOM 1636 C CA . LYS A 1 211 ? -6.596 6.941 24.674 1.00 94.31 211 LYS A CA 1
ATOM 1637 C C . LYS A 1 211 ? -7.007 8.324 24.186 1.00 94.31 211 LYS A C 1
ATOM 1639 O O . LYS A 1 211 ? -6.407 8.867 23.272 1.00 94.31 211 LYS A O 1
ATOM 1644 N N . ASP A 1 212 ? -8.006 8.911 24.838 1.00 95.62 212 ASP A N 1
ATOM 1645 C CA . ASP A 1 212 ? -8.357 10.313 24.588 1.00 95.62 212 ASP A CA 1
ATOM 1646 C C . ASP A 1 212 ? -7.124 11.217 24.819 1.00 95.62 212 ASP A C 1
ATOM 1648 O O . ASP A 1 212 ? -6.375 10.953 25.764 1.00 95.62 212 ASP A O 1
ATOM 1652 N N . PRO A 1 213 ? -6.925 12.312 24.058 1.00 93.50 213 PRO A N 1
ATOM 1653 C CA . PRO A 1 213 ? -5.774 13.209 24.229 1.00 93.50 213 PRO A CA 1
ATOM 1654 C C . PRO A 1 213 ? -5.638 13.791 25.644 1.00 93.50 213 PRO A C 1
ATOM 1656 O O . PRO A 1 213 ? -4.557 14.194 26.069 1.00 93.50 213 PRO A O 1
ATOM 1659 N N . GLN A 1 214 ? -6.743 13.848 26.392 1.00 93.12 214 GLN A N 1
ATOM 1660 C CA . GLN A 1 214 ? -6.792 14.260 27.797 1.00 93.12 214 GLN A CA 1
ATOM 1661 C C . GLN A 1 214 ? -7.067 13.094 28.760 1.00 93.12 214 GLN A C 1
ATOM 1663 O O . GLN A 1 214 ? -7.219 13.303 29.968 1.00 93.12 214 GLN A O 1
ATOM 1668 N N . GLY A 1 215 ? -7.186 11.880 28.234 1.00 92.31 215 GLY A N 1
ATOM 1669 C CA . GLY A 1 215 ? -7.377 10.647 28.974 1.00 92.31 215 GLY A CA 1
ATOM 1670 C C . GLY A 1 215 ? -6.057 10.047 29.449 1.00 92.31 215 GLY A C 1
ATOM 1671 O O . GLY A 1 215 ? -4.977 10.304 28.923 1.00 92.31 215 GLY A O 1
ATOM 1672 N N . THR A 1 216 ? -6.151 9.202 30.471 1.00 91.31 216 THR A N 1
ATOM 1673 C CA . THR A 1 216 ? -5.007 8.454 31.020 1.00 91.31 216 THR A CA 1
ATOM 1674 C C . THR A 1 216 ? -5.108 6.953 30.764 1.00 91.31 216 THR A C 1
ATOM 1676 O O . THR A 1 216 ? -4.171 6.215 31.056 1.00 91.31 216 THR A O 1
ATOM 1679 N N . SER A 1 217 ? -6.237 6.486 30.226 1.00 92.88 217 SER A N 1
ATOM 1680 C CA . SER A 1 217 ? -6.526 5.071 30.021 1.00 92.88 217 SER A CA 1
ATOM 1681 C C . SER A 1 217 ? -6.765 4.771 28.550 1.00 92.88 217 SER A C 1
ATOM 1683 O O . SER A 1 217 ? -7.468 5.513 27.875 1.00 92.88 217 SER A O 1
ATOM 1685 N N . GLN A 1 218 ? -6.229 3.638 28.097 1.00 93.56 218 GLN A N 1
ATOM 1686 C CA . GLN A 1 218 ? -6.511 3.047 26.785 1.00 93.56 218 GLN A CA 1
ATOM 1687 C C . GLN A 1 218 ? -7.773 2.165 26.797 1.00 93.56 218 GLN A C 1
ATOM 1689 O O . GLN A 1 218 ? -7.981 1.374 25.873 1.00 93.56 218 GLN A O 1
ATOM 1694 N N . LYS A 1 219 ? -8.549 2.196 27.891 1.00 95.88 219 LYS A N 1
ATOM 1695 C CA . LYS A 1 219 ? -9.787 1.429 28.027 1.00 95.88 219 LYS A CA 1
ATOM 1696 C C . LYS A 1 219 ? -10.967 2.245 27.526 1.00 95.88 219 LYS A C 1
ATOM 1698 O O . LYS A 1 219 ? -11.173 3.380 27.954 1.00 95.88 219 LYS A O 1
ATOM 1703 N N . LEU A 1 220 ? -11.771 1.615 26.686 1.00 96.44 220 LEU A N 1
ATOM 1704 C CA . LEU A 1 220 ? -13.023 2.153 26.198 1.00 96.44 220 LEU A CA 1
ATOM 1705 C C . LEU A 1 220 ? -14.121 1.881 27.222 1.00 96.44 220 LEU A C 1
ATOM 1707 O O . LEU A 1 220 ? -14.149 0.842 27.888 1.00 96.44 220 LEU A O 1
ATOM 1711 N N . VAL A 1 221 ? -15.044 2.827 27.341 1.00 96.75 221 VAL A N 1
ATOM 1712 C CA . VAL A 1 221 ? -16.182 2.747 28.263 1.00 96.75 221 VAL A CA 1
ATOM 1713 C C . VAL A 1 221 ? -17.466 2.363 27.524 1.00 96.75 221 VAL A C 1
ATOM 1715 O O . VAL A 1 221 ? -17.622 2.641 26.342 1.00 96.75 221 VAL A O 1
ATOM 1718 N N . GLY A 1 222 ? -18.425 1.748 28.215 1.00 95.12 222 GLY A N 1
ATOM 1719 C CA . GLY A 1 222 ? -19.714 1.365 27.613 1.00 95.12 222 GLY A CA 1
ATOM 1720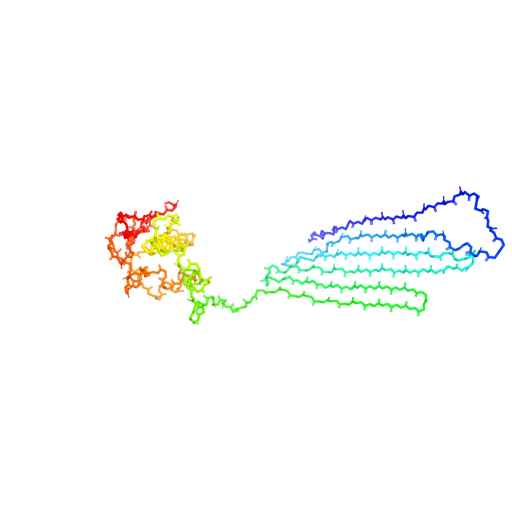 C C . GLY A 1 222 ? -20.698 2.525 27.406 1.00 95.12 222 GLY A C 1
ATOM 1721 O O . GLY A 1 222 ? -21.814 2.311 26.952 1.00 95.12 222 GLY A O 1
ATOM 1722 N N . SER A 1 223 ? -20.325 3.751 27.775 1.00 94.44 223 SER A N 1
ATOM 1723 C CA . SER A 1 223 ? -21.166 4.942 27.638 1.00 94.44 223 SER A CA 1
ATOM 1724 C C . SER A 1 223 ? -20.299 6.185 27.424 1.00 94.44 223 SER A C 1
ATOM 1726 O O . SER A 1 223 ? -19.283 6.296 28.118 1.00 94.44 223 SER A O 1
ATOM 1728 N N . PRO A 1 224 ? -20.682 7.134 26.548 1.00 94.88 224 PRO A N 1
ATOM 1729 C CA . PRO A 1 224 ? -19.898 8.341 26.286 1.00 94.88 224 PRO A CA 1
ATOM 1730 C C . PRO A 1 224 ? -19.541 9.099 27.567 1.00 94.88 224 PRO A C 1
ATOM 1732 O O . PRO A 1 224 ? -20.407 9.393 28.393 1.00 94.88 224 PRO A O 1
ATOM 1735 N N . LYS A 1 225 ? -18.258 9.423 27.739 1.00 94.56 225 LYS A N 1
ATOM 1736 C CA . LYS A 1 225 ? -17.738 10.131 28.912 1.00 94.56 225 LYS A CA 1
ATOM 1737 C C . LYS A 1 225 ? -16.608 11.060 28.490 1.00 94.56 225 LYS A C 1
ATOM 1739 O O . LYS A 1 225 ? -15.800 10.709 27.641 1.00 94.56 225 LYS A O 1
ATOM 1744 N N . ALA A 1 226 ? -16.520 12.233 29.113 1.00 93.25 226 ALA A N 1
ATOM 1745 C CA . ALA A 1 226 ? -15.394 13.132 28.884 1.00 93.25 226 ALA A CA 1
ATOM 1746 C C . ALA A 1 226 ? -14.055 12.432 29.180 1.00 93.25 226 ALA A C 1
ATOM 1748 O O . ALA A 1 226 ? -13.936 11.726 30.187 1.00 93.25 226 ALA A O 1
ATOM 1749 N N . LYS A 1 227 ? -13.048 12.687 28.332 1.00 94.75 227 LYS A N 1
ATOM 1750 C CA . LYS A 1 227 ? -11.678 12.151 28.453 1.00 94.75 227 LYS A CA 1
ATOM 1751 C C . LYS A 1 227 ? -11.592 10.626 28.324 1.00 94.75 227 LYS A C 1
ATOM 1753 O O . LYS A 1 227 ? -10.712 9.987 28.905 1.00 94.75 227 LYS A O 1
ATOM 1758 N N . SER A 1 228 ? -12.545 10.013 27.630 1.00 96.38 228 SER A N 1
ATOM 1759 C CA . SER A 1 228 ? -12.561 8.582 27.333 1.00 96.38 228 SER A CA 1
ATOM 1760 C C . SER A 1 228 ? -13.347 8.332 26.050 1.00 96.38 228 SER A C 1
ATOM 1762 O O . SER A 1 228 ? -14.365 8.977 25.803 1.00 96.38 228 SER A O 1
ATOM 1764 N N . TYR A 1 229 ? -12.912 7.361 25.255 1.00 97.69 229 TYR A N 1
ATOM 1765 C CA . TYR A 1 229 ? -13.704 6.869 24.132 1.00 97.69 229 TYR A CA 1
ATOM 1766 C C . TYR A 1 229 ? -14.714 5.838 24.616 1.00 97.69 229 TYR A C 1
ATOM 1768 O O . TYR A 1 229 ? -14.419 5.053 25.520 1.00 97.69 229 TYR A O 1
ATOM 1776 N N . SER A 1 230 ? -15.906 5.826 24.024 1.00 97.69 230 SER A N 1
ATOM 1777 C CA . SER A 1 230 ? -16.903 4.800 24.313 1.00 97.69 230 SER A CA 1
ATOM 1778 C C . SER A 1 230 ? -17.135 3.874 23.138 1.00 97.69 230 SER A C 1
ATOM 1780 O O . SER A 1 230 ? -17.205 4.337 22.003 1.00 97.69 230 SER A O 1
ATOM 1782 N N . TYR A 1 231 ? -17.332 2.595 23.439 1.00 97.12 231 TYR A N 1
ATOM 1783 C CA . TYR A 1 231 ? -17.687 1.553 22.487 1.00 97.12 231 TYR A CA 1
ATOM 1784 C C . TYR A 1 231 ? -18.914 0.800 22.987 1.00 97.12 231 TYR A C 1
ATOM 1786 O O . TYR A 1 231 ? -18.938 0.302 24.114 1.00 97.12 231 TYR A O 1
ATOM 1794 N N . VAL A 1 232 ? -19.931 0.720 22.136 1.00 95.81 232 VAL A N 1
ATOM 1795 C CA . VAL A 1 232 ? -21.171 -0.000 22.416 1.00 95.81 232 VAL A CA 1
ATOM 1796 C C . VAL A 1 232 ? -21.445 -0.943 21.261 1.00 95.81 232 VAL A C 1
ATOM 1798 O O . VAL A 1 232 ? -21.831 -0.502 20.180 1.00 95.81 232 VAL A O 1
ATOM 1801 N N . ALA A 1 233 ? -21.240 -2.235 21.496 1.00 94.44 233 ALA A N 1
ATOM 1802 C CA . ALA A 1 233 ? -21.650 -3.276 20.567 1.00 94.44 233 ALA A CA 1
ATOM 1803 C C . ALA A 1 233 ? -23.172 -3.494 20.638 1.00 94.44 233 ALA A C 1
ATOM 1805 O O . ALA A 1 233 ? -23.799 -3.295 21.684 1.00 94.44 233 ALA A O 1
ATOM 1806 N N . SER A 1 234 ? -23.762 -3.875 19.510 1.00 91.25 234 SER A N 1
ATOM 1807 C CA . SER A 1 234 ? -25.197 -4.049 19.319 1.00 91.25 234 SER A CA 1
ATOM 1808 C C . SER A 1 234 ? -25.479 -5.349 18.543 1.00 91.25 234 SER A C 1
ATOM 1810 O O . SER A 1 234 ? -24.759 -5.651 17.588 1.00 91.25 234 SER A O 1
ATOM 1812 N N . PRO A 1 235 ? -26.515 -6.124 18.920 1.00 90.88 235 PRO A N 1
ATOM 1813 C CA . PRO A 1 235 ? -27.474 -5.849 19.995 1.00 90.88 235 PRO A CA 1
ATOM 1814 C C . PRO A 1 235 ? -26.844 -5.902 21.398 1.00 90.88 235 PRO A C 1
ATOM 1816 O O . PRO A 1 235 ? -25.779 -6.479 21.602 1.00 90.88 235 PRO A O 1
ATOM 1819 N N . SER A 1 236 ? -27.485 -5.251 22.374 1.00 84.00 236 SER A N 1
ATOM 1820 C CA . SER A 1 236 ? -26.973 -5.208 23.750 1.00 84.00 236 SER A CA 1
ATOM 1821 C C . SER A 1 236 ? -26.811 -6.620 24.321 1.00 84.00 236 SER A C 1
ATOM 1823 O O . SER A 1 236 ? -27.692 -7.462 24.158 1.00 84.00 236 SER A O 1
ATOM 1825 N N . GLY A 1 237 ? -25.695 -6.874 25.008 1.00 74.38 237 GLY A N 1
ATOM 1826 C CA . GLY A 1 237 ? -25.424 -8.180 25.609 1.00 74.38 237 GLY A CA 1
ATOM 1827 C C . GLY A 1 237 ? -24.970 -9.251 24.614 1.00 74.38 237 GLY A C 1
ATOM 1828 O O . GLY A 1 237 ? -25.109 -10.436 24.910 1.00 74.38 237 GLY A O 1
ATOM 1829 N N . CYS A 1 238 ? -24.399 -8.858 23.472 1.00 78.75 238 CYS A N 1
ATOM 1830 C CA . CYS A 1 238 ? -23.850 -9.748 22.443 1.00 78.75 238 CYS A CA 1
ATOM 1831 C C . CYS A 1 238 ? -22.580 -10.528 22.873 1.00 78.75 238 CYS A C 1
ATOM 1833 O O . CYS A 1 238 ? -21.677 -10.775 22.091 1.00 78.75 238 CYS A O 1
ATOM 1835 N N . ASN A 1 239 ? -22.515 -10.972 24.131 1.00 68.69 239 ASN A N 1
ATOM 1836 C CA . ASN A 1 239 ? -21.421 -11.794 24.653 1.00 68.69 239 ASN A CA 1
ATOM 1837 C C . ASN A 1 239 ? -21.534 -13.274 24.227 1.00 68.69 239 ASN A C 1
ATOM 1839 O O . ASN A 1 239 ? -20.558 -14.001 24.336 1.00 6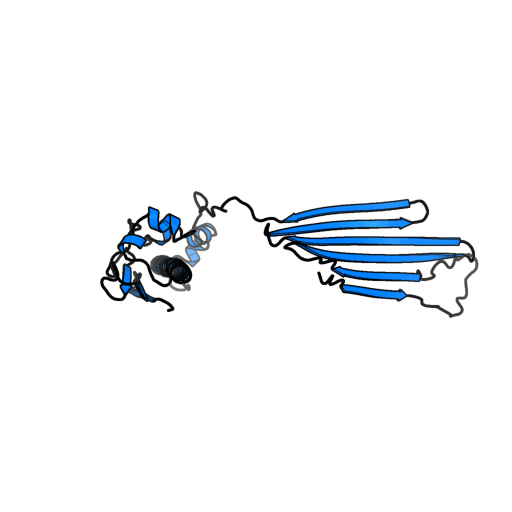8.69 239 ASN A O 1
ATOM 1843 N N . ASN A 1 240 ? -22.719 -13.706 23.765 1.00 58.44 240 ASN A N 1
ATOM 1844 C CA . ASN A 1 240 ? -23.030 -15.070 23.292 1.00 58.44 240 ASN A CA 1
ATOM 1845 C C . ASN A 1 240 ? -23.812 -15.081 21.959 1.00 58.44 240 ASN A C 1
ATOM 1847 O O . ASN A 1 240 ? -24.287 -16.126 21.520 1.00 58.44 240 ASN A O 1
ATOM 1851 N N . VAL A 1 241 ? -24.013 -13.909 21.358 1.00 65.75 241 VAL A N 1
ATOM 1852 C CA . VAL A 1 241 ? -24.673 -13.711 20.063 1.00 65.75 241 VAL A CA 1
ATOM 1853 C C . VAL A 1 241 ? -23.730 -12.831 19.266 1.00 65.75 241 VAL A C 1
ATOM 1855 O O . VAL A 1 241 ? -23.224 -11.863 19.817 1.00 65.75 241 VAL A O 1
ATOM 1858 N N . GLU A 1 242 ? -23.490 -13.163 18.006 1.00 83.81 242 GLU A N 1
ATOM 1859 C CA . GLU A 1 242 ? -22.650 -12.383 17.097 1.00 83.81 242 GLU A CA 1
ATOM 1860 C C . GLU A 1 242 ? -23.096 -10.906 17.085 1.00 83.81 242 GLU A C 1
ATOM 1862 O O . GLU A 1 242 ? -24.225 -10.594 16.696 1.00 83.81 242 GLU A O 1
ATOM 1867 N N . CYS A 1 243 ? -22.249 -9.985 17.575 1.00 91.25 243 CYS A N 1
ATOM 1868 C CA . CYS A 1 243 ? -22.563 -8.555 17.545 1.00 91.25 243 CYS A CA 1
ATOM 1869 C C . CYS A 1 243 ? -22.601 -8.106 16.078 1.00 91.25 243 CYS A C 1
ATOM 1871 O O . CYS A 1 243 ? -21.602 -8.203 15.369 1.00 91.25 243 CYS A O 1
ATOM 1873 N N . THR A 1 244 ? -23.734 -7.589 15.615 1.00 94.06 244 THR A N 1
ATOM 1874 C CA . THR A 1 244 ? -23.921 -7.232 14.200 1.00 94.06 244 THR A CA 1
ATOM 1875 C C . THR A 1 244 ? -23.622 -5.772 13.904 1.00 94.06 244 THR A C 1
ATOM 1877 O O . THR A 1 244 ? -23.506 -5.396 12.748 1.00 94.06 244 THR A O 1
ATOM 1880 N N . SER A 1 245 ? -23.515 -4.931 14.933 1.00 95.12 245 SER A N 1
ATOM 1881 C CA . SER A 1 245 ? -23.270 -3.497 14.782 1.00 95.12 245 SER A CA 1
ATOM 1882 C C . SER A 1 245 ? -22.540 -2.930 15.996 1.00 95.12 245 SER A C 1
ATOM 1884 O O . SER A 1 245 ? -22.501 -3.545 17.063 1.00 95.12 245 SER A O 1
ATOM 1886 N N . PHE A 1 246 ? -21.978 -1.732 15.862 1.00 96.25 246 PHE A N 1
ATOM 1887 C CA . PHE A 1 246 ? -21.412 -1.002 16.994 1.00 96.25 246 PHE A CA 1
ATOM 1888 C C . PHE A 1 246 ? -21.605 0.508 16.863 1.00 96.25 246 PHE A C 1
ATOM 1890 O O . PHE A 1 246 ? -21.934 1.040 15.802 1.00 96.25 246 PHE A O 1
ATOM 1897 N N . THR A 1 247 ? -21.388 1.221 17.966 1.00 97.38 247 THR A N 1
ATOM 1898 C CA . THR A 1 247 ? -21.226 2.676 17.993 1.00 97.38 247 THR A CA 1
ATOM 1899 C C . THR A 1 247 ? -19.976 3.041 18.784 1.00 97.38 247 THR A C 1
ATOM 1901 O O . THR A 1 247 ? -19.823 2.637 19.938 1.00 97.38 247 THR A O 1
ATOM 1904 N N . LEU A 1 248 ? -19.093 3.818 18.156 1.00 97.50 248 LEU A N 1
ATOM 1905 C CA . LEU A 1 248 ? -17.946 4.461 18.790 1.00 97.50 248 LEU A CA 1
ATOM 1906 C C . LEU A 1 248 ? -18.251 5.940 18.995 1.00 97.50 248 LEU A C 1
ATOM 1908 O O . LEU A 1 248 ? -18.751 6.588 18.075 1.00 97.50 248 LEU A O 1
ATOM 1912 N N . THR A 1 249 ? -17.905 6.488 20.159 1.00 97.69 249 THR A N 1
ATOM 1913 C CA . THR A 1 249 ? -18.155 7.900 20.469 1.00 97.69 249 THR A CA 1
ATOM 1914 C C . THR A 1 249 ? -16.993 8.543 21.217 1.00 97.69 249 THR A C 1
ATOM 1916 O O . THR A 1 249 ? -16.432 7.961 22.145 1.00 97.69 249 THR A O 1
ATOM 1919 N N . ALA A 1 250 ? -16.686 9.786 20.848 1.00 96.81 250 ALA A N 1
ATOM 1920 C CA . ALA A 1 250 ? -15.852 10.709 21.606 1.00 96.81 250 ALA A CA 1
ATOM 1921 C C . ALA A 1 250 ? -16.668 11.940 22.028 1.00 96.81 250 ALA A C 1
ATOM 1923 O O . ALA A 1 250 ? -17.441 12.486 21.234 1.00 96.81 250 ALA A O 1
ATOM 1924 N N . THR A 1 251 ? -16.479 12.406 23.262 1.00 96.38 251 THR A N 1
ATOM 1925 C CA . THR A 1 251 ? -17.029 13.689 23.726 1.00 96.38 251 THR A CA 1
ATOM 1926 C C . THR A 1 251 ? -16.060 14.808 23.357 1.00 96.38 251 THR A C 1
ATOM 1928 O O . THR A 1 251 ? -14.901 14.769 23.765 1.00 96.38 251 THR A O 1
ATOM 1931 N N . LEU A 1 252 ? -16.527 15.789 22.583 1.00 92.19 252 LEU A N 1
ATOM 1932 C CA . LEU A 1 252 ? -15.696 16.902 22.120 1.00 92.19 252 LEU A CA 1
ATOM 1933 C C . LEU A 1 252 ? -15.617 18.001 23.181 1.00 92.19 252 LEU A C 1
ATOM 1935 O O . LEU A 1 252 ? -16.565 18.228 23.935 1.00 92.19 252 LEU A O 1
ATOM 1939 N N . GLU A 1 253 ? -14.493 18.709 23.225 1.00 86.19 253 GLU A N 1
ATOM 1940 C CA . GLU A 1 253 ? -14.270 19.765 24.217 1.00 86.19 253 GLU A CA 1
ATOM 1941 C C . GLU A 1 253 ? -15.077 21.035 23.929 1.00 86.19 253 GLU A C 1
ATOM 1943 O O . GLU A 1 253 ? -15.486 21.720 24.863 1.00 86.19 253 GLU A O 1
ATOM 1948 N N . GLY A 1 254 ? -15.375 21.317 22.655 1.00 79.44 254 GLY A N 1
ATOM 1949 C CA . GLY A 1 254 ? -16.315 22.376 22.266 1.00 79.44 254 GLY A CA 1
ATOM 1950 C C . GLY A 1 254 ? -17.785 22.066 22.593 1.00 79.44 254 GLY A C 1
ATOM 1951 O O . GLY A 1 254 ? -18.661 22.876 22.293 1.00 79.44 254 GLY A O 1
ATOM 1952 N N . GLY A 1 255 ? -18.063 20.903 23.191 1.00 84.19 255 GLY A N 1
ATOM 1953 C CA . GLY A 1 255 ? -19.402 20.380 23.426 1.00 84.19 255 GLY A CA 1
ATOM 1954 C C . GLY A 1 255 ? -19.865 19.418 22.329 1.00 84.19 255 GLY A C 1
ATOM 1955 O O . GLY A 1 255 ? -19.365 19.404 21.205 1.00 84.19 255 GLY A O 1
ATOM 1956 N N . GLY A 1 256 ? -20.848 18.586 22.674 1.00 92.12 256 GLY A N 1
ATOM 1957 C CA . GLY A 1 256 ? -21.383 17.559 21.782 1.00 92.12 256 GLY A CA 1
ATOM 1958 C C . GLY A 1 256 ? -20.543 16.282 21.733 1.00 92.12 256 GLY A C 1
ATOM 1959 O O . GLY A 1 256 ? -19.633 16.055 22.533 1.00 92.12 256 GLY A O 1
ATOM 1960 N N . THR A 1 257 ? -20.896 15.406 20.796 1.00 95.12 257 THR A N 1
ATOM 1961 C CA . THR A 1 257 ? -20.214 14.127 20.595 1.00 95.12 257 THR A CA 1
ATOM 1962 C C . THR A 1 257 ? -19.918 13.908 19.121 1.00 95.12 257 THR A C 1
ATOM 1964 O O . THR A 1 257 ? -20.690 14.301 18.247 1.00 95.12 257 THR A O 1
ATOM 1967 N N . PHE A 1 258 ? -18.791 13.265 18.844 1.00 94.94 258 PHE A N 1
ATOM 1968 C CA . PHE A 1 258 ? -18.502 12.689 17.543 1.00 94.94 258 PHE A CA 1
ATOM 1969 C C . PHE A 1 258 ? -18.723 11.188 17.640 1.00 94.94 258 PHE A C 1
ATOM 1971 O O . PHE A 1 258 ? -18.069 10.533 18.448 1.00 94.94 258 PHE A O 1
ATOM 1978 N N . SER A 1 259 ? -19.650 10.658 16.844 1.00 96.12 259 SER A N 1
ATOM 1979 C CA . SER A 1 259 ? -19.953 9.230 16.834 1.00 96.12 259 SER A CA 1
ATOM 1980 C C . SER A 1 259 ? -19.856 8.653 15.432 1.00 96.12 259 SER A C 1
ATOM 1982 O O . SER A 1 259 ? -20.278 9.290 14.467 1.00 96.12 259 SER A O 1
ATOM 1984 N N . VAL A 1 260 ? -19.353 7.428 15.342 1.00 96.69 260 VAL A N 1
ATOM 1985 C CA . VAL A 1 260 ? -19.371 6.605 14.129 1.00 96.69 260 VAL A CA 1
ATOM 1986 C C . VAL A 1 260 ? -20.069 5.284 14.432 1.00 96.69 260 VAL A C 1
ATOM 1988 O O . VAL A 1 260 ? -20.092 4.832 15.580 1.00 96.69 260 VAL A O 1
ATOM 1991 N N . ARG A 1 261 ? -20.676 4.692 13.407 1.00 96.19 261 ARG A N 1
ATOM 1992 C CA . ARG A 1 261 ? -21.393 3.414 13.488 1.00 96.19 261 ARG A CA 1
ATOM 1993 C C . ARG A 1 261 ? -20.724 2.382 12.589 1.00 96.19 261 ARG A C 1
ATOM 1995 O O . ARG A 1 261 ? -19.925 2.764 11.730 1.00 96.19 261 ARG A O 1
ATOM 2002 N N . SER A 1 262 ? -21.080 1.117 12.788 1.00 94.62 262 SER A N 1
ATOM 2003 C CA . SER A 1 262 ? -20.763 0.055 11.833 1.00 94.62 262 SER A CA 1
ATOM 2004 C C . SER A 1 262 ? -21.242 0.412 10.425 1.00 94.62 262 SER A C 1
ATOM 2006 O O . SER A 1 262 ? -22.246 1.115 10.259 1.00 94.62 262 SER A O 1
ATOM 2008 N N . LEU A 1 263 ? -20.505 -0.051 9.417 1.00 92.38 263 LEU A N 1
ATOM 2009 C CA . LEU A 1 263 ? -20.870 0.100 8.004 1.00 92.38 263 LEU A CA 1
ATOM 2010 C C . LEU A 1 263 ? -21.756 -1.039 7.480 1.00 92.38 263 LEU A C 1
ATOM 2012 O O . LEU A 1 263 ? -22.328 -0.894 6.399 1.00 92.38 263 LEU A O 1
ATOM 2016 N N . ASN A 1 264 ? -21.868 -2.124 8.249 1.00 80.56 264 ASN A N 1
ATOM 2017 C CA . ASN A 1 264 ? -22.721 -3.281 7.976 1.00 80.56 264 ASN A CA 1
ATOM 2018 C C . ASN A 1 264 ? -24.032 -3.226 8.769 1.00 80.56 264 ASN A C 1
ATOM 2020 O O . ASN A 1 264 ? -24.030 -2.651 9.890 1.00 80.56 264 ASN A O 1
#

Secondary structure (DSSP, 8-state):
---EEEEEEEEEEE-----S---PPTT-----PPPEEEEEEEEEEEE-SSSEEEEEEEEEEEEEEESSSS-EEEEEEEEEEEEEEETTTTEEEEEEEEEEEETTEEEEEEEEEEE---SS----PPPTTPPPHHHHHIIIIIHHHHSSSS-S----HHHHHHHHHHHHHHHHHHHHHHHHHHHSSBPPHHHHT-HHHHHHHSTT--GGGGS-TT-S--PPBSS-BTTB-EEEEESTTTTSS-B-EEEEEEE-TTSSEEEEE---

Radius of gyration: 33.96 Å; chains: 1; bounding box: 67×66×88 Å

pLDDT: mean 82.26, std 16.26, range [38.0, 97.69]

Foldseek 3Di:
DDFPKDKDKDKDWDDDDPPDDDPDDPPDQPQDDPWIKIKMWMWIWGDPDDQKTKIKIKIKIWTWGDSDPPDIKIKIKIKMWIWIQGRVQRKIKIWMKIKIDIVPDMDIDIDIDMDGDDPDDPPPPQPPPDDDPLRVCVVVVCVVVAPDPPDHDDDDVLNVLVVLLLVLLVLVLVLQQVLCVVPVAGDDLVLQQDPVSCVVRVPPRDLCSLWRPQADDSRADCDEDARGKHKHFPPHPCPPPGRNKMKIWYAGPVGDIDIDMHPD

Sequence (264 aa):
KTKLIRKVRFTYSSGQKKTGDVEVQPGQDDFSSEPQRNGYVEISQNYTGGDVFPFKIYYQNEEKYTYSSTDTSTTTTSGELNVSLDMKSNKLTLAGDYQTKSVGDGSSVKFNLSVSPSPGEIKVGKPAKSKNLIQLLNDLGFGELFSGDGSGLFVTETQARDTERKTDIKAMQGQLEAYWADNGFYPTLGEVNDPNWRSQNFVGLDSEALKDPQGTSQKLVGSPKAKSYSYVASPSGCNNVECTSFTLTATLEGGGTFSVRSLN